Protein AF-X1PDA8-F1 (afdb_monomer_lite)

Radius of gyration: 20.71 Å; chains: 1; bounding box: 61×43×63 Å

Structure (mmCIF, N/CA/C/O backbone):
data_AF-X1PDA8-F1
#
_entry.id   AF-X1PDA8-F1
#
loop_
_atom_site.group_PDB
_atom_site.id
_atom_site.type_symbol
_atom_site.label_atom_id
_atom_site.label_alt_id
_atom_site.label_comp_id
_atom_site.label_asym_id
_atom_site.label_entity_id
_atom_site.label_seq_id
_atom_site.pdbx_PDB_ins_code
_atom_site.Cartn_x
_atom_site.Cartn_y
_atom_site.Cartn_z
_atom_site.occupancy
_atom_site.B_iso_or_equiv
_atom_site.auth_seq_id
_atom_site.auth_comp_id
_atom_site.auth_asym_id
_atom_site.auth_atom_id
_atom_site.pdbx_PDB_model_num
ATOM 1 N N . ARG A 1 1 ? -4.675 -10.338 12.984 1.00 83.00 1 ARG A N 1
ATOM 2 C CA . ARG A 1 1 ? -5.522 -11.353 12.299 1.00 83.00 1 ARG A CA 1
ATOM 3 C C . ARG A 1 1 ? -6.642 -10.730 11.462 1.00 83.00 1 ARG A C 1
ATOM 5 O O . ARG A 1 1 ? -6.588 -10.881 10.252 1.00 83.00 1 ARG A O 1
ATOM 12 N N . ILE A 1 2 ? -7.606 -10.015 12.064 1.00 90.62 2 ILE A N 1
ATOM 13 C CA . ILE A 1 2 ? -8.771 -9.424 11.358 1.00 90.62 2 ILE A CA 1
ATOM 14 C C . ILE A 1 2 ? -8.350 -8.601 10.131 1.00 90.62 2 ILE A C 1
ATOM 16 O O . ILE A 1 2 ? -8.899 -8.788 9.053 1.00 90.62 2 ILE A O 1
ATOM 20 N N . PHE A 1 3 ? -7.318 -7.765 10.282 1.00 94.81 3 PHE A N 1
ATOM 21 C CA . PHE A 1 3 ? -6.754 -6.971 9.189 1.00 94.81 3 PHE A CA 1
ATOM 22 C C . PHE A 1 3 ? -6.417 -7.801 7.938 1.00 94.81 3 PHE A C 1
ATOM 24 O O . PHE A 1 3 ? -6.850 -7.450 6.847 1.00 94.81 3 PHE A O 1
ATOM 31 N N . PHE A 1 4 ? -5.686 -8.910 8.092 1.00 95.19 4 PHE A N 1
ATOM 32 C CA . PHE A 1 4 ? -5.271 -9.738 6.957 1.00 95.19 4 PHE A CA 1
ATOM 33 C C . PHE A 1 4 ? -6.449 -10.483 6.328 1.00 95.19 4 PHE A C 1
ATOM 35 O O . PHE A 1 4 ? -6.528 -10.542 5.112 1.00 95.19 4 PHE A O 1
ATOM 42 N N . ILE A 1 5 ? -7.405 -10.971 7.126 1.00 96.38 5 ILE A N 1
ATOM 43 C CA . ILE A 1 5 ? -8.625 -11.604 6.592 1.00 96.38 5 ILE A CA 1
ATOM 44 C C . ILE A 1 5 ? -9.409 -10.606 5.731 1.00 96.38 5 ILE A C 1
ATOM 46 O O . ILE A 1 5 ? -9.821 -10.926 4.619 1.00 96.38 5 ILE A O 1
ATOM 50 N N . PHE A 1 6 ? -9.579 -9.380 6.228 1.00 98.00 6 PHE A N 1
ATOM 51 C CA . PHE A 1 6 ? -10.243 -8.321 5.475 1.00 98.00 6 PHE A CA 1
ATOM 52 C C . PHE A 1 6 ? -9.461 -7.957 4.207 1.00 98.00 6 PHE A C 1
ATOM 54 O O . PHE A 1 6 ? -10.049 -7.761 3.147 1.00 98.00 6 PHE A O 1
ATOM 61 N N . TRP A 1 7 ? -8.130 -7.895 4.294 1.00 98.25 7 TRP A N 1
ATOM 62 C CA . TRP A 1 7 ? -7.277 -7.626 3.143 1.00 98.25 7 TRP A CA 1
ATOM 63 C C . TRP A 1 7 ? -7.389 -8.706 2.058 1.00 98.25 7 TRP A C 1
ATOM 65 O O . TRP A 1 7 ? -7.550 -8.364 0.888 1.00 98.25 7 TRP A O 1
ATOM 75 N N . GLU A 1 8 ? -7.391 -9.989 2.428 1.00 98.19 8 GLU A N 1
ATOM 76 C CA . GLU A 1 8 ? -7.629 -11.086 1.482 1.00 98.19 8 GLU A CA 1
ATOM 77 C C . GLU A 1 8 ? -9.012 -10.979 0.825 1.00 98.19 8 GLU A C 1
ATOM 79 O O . GLU A 1 8 ? -9.126 -11.155 -0.387 1.00 98.19 8 GLU A O 1
ATOM 84 N N . ALA A 1 9 ? -10.051 -10.593 1.575 1.00 97.94 9 ALA A N 1
ATOM 85 C CA . ALA A 1 9 ? -11.376 -10.345 1.003 1.00 97.94 9 ALA A CA 1
ATOM 86 C C . ALA A 1 9 ? -11.364 -9.193 -0.024 1.00 97.94 9 ALA A C 1
ATOM 88 O O . ALA A 1 9 ? -11.972 -9.304 -1.089 1.00 97.94 9 ALA A O 1
ATOM 89 N N . CYS A 1 10 ? -10.626 -8.108 0.241 1.00 98.31 10 CYS A N 1
ATOM 90 C CA . CYS A 1 10 ? -10.440 -7.025 -0.731 1.00 98.31 10 CYS A CA 1
ATOM 91 C C . CYS A 1 10 ? -9.675 -7.476 -1.985 1.00 98.31 10 CYS A C 1
ATOM 93 O O . CYS A 1 10 ? -9.969 -7.005 -3.087 1.00 98.31 10 CYS A O 1
ATOM 95 N N . LYS A 1 11 ? -8.680 -8.360 -1.837 1.00 98.00 11 LYS A N 1
ATOM 96 C CA . LYS A 1 11 ? -7.938 -8.920 -2.974 1.00 98.00 11 LYS A CA 1
ATOM 97 C C . LYS A 1 11 ? -8.827 -9.824 -3.828 1.00 98.00 11 LYS A C 1
ATOM 99 O O . LYS A 1 11 ? -8.797 -9.681 -5.047 1.00 98.00 11 LYS A O 1
ATOM 104 N N . ALA A 1 12 ? -9.647 -10.663 -3.195 1.00 97.81 12 ALA A N 1
ATOM 105 C CA . ALA A 1 12 ? -10.543 -11.605 -3.862 1.00 97.81 12 ALA A CA 1
ATOM 106 C C . ALA A 1 12 ? -11.696 -10.937 -4.638 1.00 97.81 12 ALA A C 1
ATOM 108 O O . ALA A 1 12 ? -12.127 -11.467 -5.657 1.00 97.81 12 ALA A O 1
ATOM 109 N N . ASP A 1 13 ? -12.198 -9.780 -4.193 1.00 97.69 13 ASP A N 1
ATOM 110 C CA . ASP A 1 13 ? -13.278 -9.066 -4.890 1.00 97.69 13 ASP A CA 1
ATOM 111 C C . ASP A 1 13 ? -12.733 -8.213 -6.051 1.00 97.69 13 ASP A C 1
ATOM 113 O O . ASP A 1 13 ? -12.045 -7.208 -5.845 1.00 97.69 13 ASP A O 1
ATOM 117 N N . GLU A 1 14 ? -13.066 -8.581 -7.289 1.00 96.88 14 GLU A N 1
ATOM 118 C CA . GLU A 1 14 ? -12.632 -7.897 -8.518 1.00 96.88 14 GLU A CA 1
ATOM 119 C C . GLU A 1 14 ? -13.150 -6.457 -8.658 1.00 96.88 14 GLU A C 1
ATOM 121 O O . GLU A 1 14 ? -12.582 -5.661 -9.406 1.00 96.88 14 GLU A O 1
ATOM 126 N N . ARG A 1 15 ? -14.200 -6.093 -7.912 1.00 96.75 15 ARG A N 1
ATOM 127 C CA . ARG A 1 15 ? -14.785 -4.743 -7.913 1.00 96.75 15 ARG A CA 1
ATOM 128 C C . ARG A 1 15 ? -14.069 -3.812 -6.938 1.00 96.75 15 ARG A C 1
ATOM 130 O O . ARG A 1 15 ? -14.246 -2.595 -7.013 1.00 96.75 15 ARG A O 1
ATOM 137 N N . CYS A 1 16 ? -13.289 -4.375 -6.017 1.00 98.25 16 CYS A N 1
ATOM 138 C CA . CYS A 1 16 ? -12.622 -3.657 -4.943 1.00 98.25 16 CYS A CA 1
ATOM 139 C C . CYS A 1 16 ? -11.226 -3.188 -5.364 1.00 98.25 16 CYS A C 1
ATOM 141 O O . CYS A 1 16 ? -10.396 -3.982 -5.800 1.00 98.25 16 CYS A O 1
ATOM 143 N N . PHE A 1 17 ? -10.930 -1.906 -5.173 1.00 98.56 17 PHE A N 1
ATOM 144 C CA . PHE A 1 17 ? -9.583 -1.361 -5.335 1.00 98.56 17 PHE A CA 1
ATOM 145 C C . PHE A 1 17 ? -8.693 -1.618 -4.121 1.00 98.56 17 PHE A C 1
ATOM 147 O O . PHE A 1 17 ? -7.486 -1.460 -4.235 1.00 98.56 17 PHE A O 1
ATOM 154 N N . GLY A 1 18 ? -9.237 -2.016 -2.971 1.00 98.50 18 GLY A N 1
ATOM 155 C CA . GLY A 1 18 ? -8.451 -2.308 -1.776 1.00 98.50 18 GLY A CA 1
ATOM 156 C C . GLY A 1 18 ? -9.087 -1.801 -0.486 1.00 98.50 18 GLY A C 1
ATOM 157 O O . GLY A 1 18 ? -10.306 -1.702 -0.369 1.00 98.50 18 GLY A O 1
ATOM 158 N N . ILE A 1 19 ? -8.257 -1.510 0.512 1.00 98.50 19 ILE A N 1
ATOM 159 C CA . ILE A 1 19 ? -8.692 -1.219 1.883 1.00 98.50 19 ILE A CA 1
ATOM 160 C C . ILE A 1 19 ? -8.437 0.239 2.270 1.00 98.50 19 ILE A C 1
ATOM 162 O O . ILE A 1 19 ? -7.328 0.745 2.108 1.00 98.50 19 ILE A O 1
ATOM 166 N N . SER A 1 20 ? -9.452 0.891 2.839 1.00 98.25 20 SER A N 1
ATOM 167 C CA . SER A 1 20 ? -9.343 2.163 3.559 1.00 98.25 20 SER A CA 1
ATOM 168 C C . SER A 1 20 ? -9.398 1.890 5.064 1.00 98.25 20 SER A C 1
ATOM 170 O O . SER A 1 20 ? -10.469 1.763 5.662 1.00 98.25 20 SER A O 1
ATOM 172 N N . TYR A 1 21 ? -8.230 1.726 5.683 1.00 97.75 21 TYR A N 1
ATOM 173 C CA . TYR A 1 21 ? -8.112 1.324 7.081 1.00 97.75 21 TYR A CA 1
ATOM 174 C C . TYR A 1 21 ? -7.982 2.537 8.009 1.00 97.75 21 TYR A C 1
ATOM 176 O O . TYR A 1 21 ? -6.935 3.194 8.073 1.00 97.75 21 TYR A O 1
ATOM 184 N N . LEU A 1 22 ? -9.037 2.813 8.778 1.00 96.25 22 LEU A N 1
ATOM 185 C CA . LEU A 1 22 ? -8.968 3.734 9.906 1.00 96.25 22 LEU A CA 1
ATOM 186 C C . LEU A 1 22 ? -8.327 2.992 11.081 1.00 96.25 22 LEU A C 1
ATOM 188 O O . LEU A 1 22 ? -8.958 2.178 11.754 1.00 96.25 22 LEU A O 1
ATOM 192 N N . LYS A 1 23 ? -7.037 3.243 11.291 1.00 93.25 23 LYS A N 1
ATOM 193 C CA . LYS A 1 23 ? -6.211 2.497 12.244 1.00 93.25 23 LYS A CA 1
ATOM 194 C C . LYS A 1 23 ? -6.021 3.243 13.556 1.00 93.25 23 LYS A C 1
ATOM 196 O O . LYS A 1 23 ? -5.954 4.470 13.600 1.00 93.25 23 LYS A O 1
ATOM 201 N N . ILE A 1 24 ? -5.799 2.486 14.620 1.00 91.50 24 ILE A N 1
ATOM 202 C CA . ILE A 1 24 ? -5.302 3.016 15.891 1.00 91.50 24 ILE A CA 1
ATOM 203 C C . ILE A 1 24 ? -3.791 3.286 15.825 1.00 91.50 24 ILE A C 1
ATOM 205 O O . ILE A 1 24 ? -3.074 2.779 14.946 1.00 91.50 24 ILE A O 1
ATOM 209 N N . ARG A 1 25 ? -3.280 4.076 16.776 1.00 88.81 25 ARG A N 1
ATOM 210 C CA . ARG A 1 25 ? -1.829 4.240 16.948 1.00 88.81 25 ARG A CA 1
ATOM 211 C C . ARG A 1 25 ? -1.187 2.910 17.332 1.00 88.81 25 ARG A C 1
ATOM 213 O O . ARG A 1 25 ? -1.798 2.101 18.011 1.00 88.81 25 ARG A O 1
ATOM 220 N N . ARG A 1 26 ? 0.063 2.714 16.897 1.00 87.12 26 ARG A N 1
ATOM 221 C CA . ARG A 1 26 ? 0.868 1.507 17.170 1.00 87.12 26 ARG A CA 1
ATOM 222 C C . ARG A 1 26 ? 0.251 0.187 16.674 1.00 87.12 26 ARG A C 1
ATOM 224 O O . ARG A 1 26 ? 0.730 -0.872 17.030 1.00 87.12 26 ARG A O 1
ATOM 231 N N . SER A 1 27 ? -0.693 0.240 15.735 1.00 88.50 27 SER A N 1
ATOM 232 C CA . SER A 1 27 ? -1.286 -0.938 15.073 1.00 88.50 27 SER A CA 1
ATOM 233 C C . SER A 1 27 ? -0.332 -1.760 14.189 1.00 88.50 27 SER A C 1
ATOM 235 O O . SER A 1 27 ? -0.767 -2.712 13.555 1.00 88.50 27 SER A O 1
ATOM 237 N N . GLY A 1 28 ? 0.940 -1.369 14.046 1.00 91.44 28 GLY A N 1
ATOM 238 C CA . GLY A 1 28 ? 1.899 -2.067 13.180 1.00 91.44 28 GLY A CA 1
ATOM 239 C C . GLY A 1 28 ? 1.683 -1.885 11.669 1.00 91.44 28 GLY A C 1
ATOM 240 O O . GLY A 1 28 ? 2.371 -2.525 10.881 1.00 91.44 28 GLY A O 1
ATOM 241 N N . PHE A 1 29 ? 0.778 -0.997 11.233 1.00 95.44 29 PHE A N 1
ATOM 242 C CA . PHE A 1 29 ? 0.394 -0.865 9.817 1.00 95.44 29 PHE A CA 1
ATOM 243 C C . PHE A 1 29 ? 1.561 -0.697 8.842 1.00 95.44 29 PHE A C 1
ATOM 245 O O . PHE A 1 29 ? 1.573 -1.354 7.811 1.00 95.44 29 PHE A O 1
ATOM 252 N N . SER A 1 30 ? 2.560 0.132 9.153 1.00 95.81 30 SER A N 1
ATOM 253 C CA . SER A 1 30 ? 3.686 0.311 8.231 1.00 95.81 30 SER A CA 1
ATOM 254 C C . SER A 1 30 ? 4.482 -0.984 8.031 1.00 95.81 30 SER A C 1
ATOM 256 O O . SER A 1 30 ? 5.036 -1.180 6.958 1.00 95.81 30 SER A O 1
ATOM 258 N N . PHE A 1 31 ? 4.561 -1.858 9.044 1.00 96.38 31 PHE A N 1
ATOM 259 C CA . PHE A 1 31 ? 5.166 -3.184 8.888 1.00 96.38 31 PHE A CA 1
ATOM 260 C C . PHE A 1 31 ? 4.268 -4.089 8.052 1.00 96.38 31 PHE A C 1
ATOM 262 O O . PHE A 1 31 ? 4.764 -4.685 7.110 1.00 96.38 31 PHE A O 1
ATOM 269 N N . MET A 1 32 ? 2.958 -4.120 8.324 1.00 96.69 32 MET A N 1
ATOM 270 C CA . MET A 1 32 ? 2.003 -4.900 7.523 1.00 96.69 32 MET A CA 1
ATOM 271 C C . MET A 1 32 ? 2.053 -4.513 6.037 1.00 96.69 32 MET A C 1
ATOM 273 O O . MET A 1 32 ? 2.191 -5.382 5.185 1.00 96.69 32 MET A O 1
ATOM 277 N N . GLY A 1 33 ? 2.039 -3.212 5.732 1.00 97.94 33 GLY A N 1
ATOM 278 C CA . GLY A 1 33 ? 2.163 -2.708 4.367 1.00 97.94 33 GLY A CA 1
ATOM 279 C C . GLY A 1 33 ? 3.528 -2.990 3.737 1.00 97.94 33 GLY A C 1
ATOM 280 O O . GLY A 1 33 ? 3.588 -3.416 2.593 1.00 97.94 33 GLY A O 1
ATOM 281 N N . SER A 1 34 ? 4.628 -2.835 4.483 1.00 98.44 34 SER A N 1
ATOM 282 C CA . SER A 1 34 ? 5.966 -3.162 3.958 1.00 98.44 34 SER A CA 1
ATOM 283 C C . SER A 1 34 ? 6.120 -4.655 3.666 1.00 98.44 34 SER A C 1
ATOM 285 O O . SER A 1 34 ? 6.729 -5.017 2.663 1.00 98.44 34 SER A O 1
ATOM 287 N N . SER A 1 35 ? 5.556 -5.519 4.515 1.00 97.88 35 SER A N 1
ATOM 288 C CA . SER A 1 35 ? 5.524 -6.963 4.285 1.00 97.88 35 SER A CA 1
ATOM 289 C C . SER A 1 35 ? 4.705 -7.313 3.048 1.00 97.88 35 SER A C 1
ATOM 291 O O . SER A 1 35 ? 5.151 -8.143 2.266 1.00 97.88 35 SER A O 1
ATOM 293 N N . GLU A 1 36 ? 3.563 -6.655 2.823 1.00 98.19 36 GLU A N 1
ATOM 294 C CA . GLU A 1 36 ? 2.769 -6.872 1.607 1.00 98.19 36 GLU A CA 1
ATOM 295 C C . GLU A 1 36 ? 3.499 -6.382 0.350 1.00 98.19 36 GLU A C 1
ATOM 297 O O . GLU A 1 36 ? 3.435 -7.052 -0.682 1.00 98.19 36 GLU A O 1
ATOM 302 N N . CYS A 1 37 ? 4.246 -5.269 0.435 1.00 98.44 37 CYS A N 1
ATOM 303 C CA . CYS A 1 37 ? 5.107 -4.821 -0.659 1.00 98.44 37 CYS A CA 1
ATOM 304 C C . CYS A 1 37 ? 6.116 -5.899 -1.042 1.00 98.44 37 CYS A C 1
ATOM 306 O O . CYS A 1 37 ? 6.223 -6.235 -2.218 1.00 98.44 37 CYS A O 1
ATOM 308 N N . VAL A 1 38 ? 6.840 -6.445 -0.057 1.00 98.12 38 VAL A N 1
ATOM 309 C CA . VAL A 1 38 ? 7.841 -7.488 -0.304 1.00 98.12 38 VAL A CA 1
ATOM 310 C C . VAL A 1 38 ? 7.176 -8.757 -0.824 1.00 98.12 38 VAL A C 1
ATOM 312 O O . VAL A 1 38 ? 7.583 -9.236 -1.871 1.00 98.12 38 VAL A O 1
ATOM 315 N N . ASN A 1 39 ? 6.119 -9.243 -0.171 1.00 97.44 39 ASN A N 1
ATOM 316 C CA . ASN A 1 39 ? 5.393 -10.443 -0.591 1.00 97.44 39 ASN A CA 1
ATOM 317 C C . ASN A 1 39 ? 4.900 -10.340 -2.043 1.00 97.44 39 ASN A C 1
ATOM 319 O O . ASN A 1 39 ? 5.103 -11.251 -2.838 1.00 97.44 39 ASN A O 1
ATOM 323 N N . THR A 1 40 ? 4.304 -9.205 -2.415 1.00 97.44 40 THR A N 1
ATOM 324 C CA . THR A 1 40 ? 3.855 -8.962 -3.794 1.00 97.44 40 THR A CA 1
ATOM 325 C C . THR A 1 40 ? 5.043 -8.858 -4.748 1.00 97.44 40 THR A C 1
ATOM 327 O O . THR A 1 40 ? 5.047 -9.487 -5.805 1.00 97.44 40 THR A O 1
ATOM 330 N N . GLY A 1 4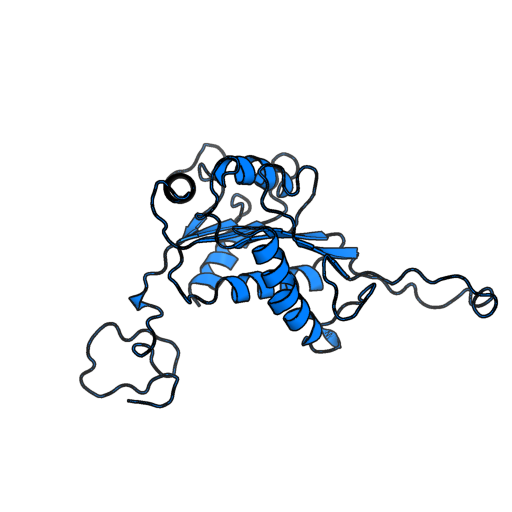1 ? 6.067 -8.091 -4.367 1.00 96.75 41 GLY A N 1
ATOM 331 C CA . GLY A 1 41 ? 7.235 -7.824 -5.198 1.00 96.75 41 GLY A CA 1
ATOM 332 C C . GLY A 1 41 ? 8.070 -9.067 -5.506 1.00 96.75 41 GLY A C 1
ATOM 333 O O . GLY A 1 41 ? 8.627 -9.165 -6.593 1.00 96.75 41 GLY A O 1
ATOM 334 N N . THR A 1 42 ? 8.127 -10.032 -4.585 1.00 96.12 42 THR A N 1
ATOM 335 C CA . THR A 1 42 ? 8.894 -11.274 -4.759 1.00 96.12 42 THR A CA 1
ATOM 336 C C . THR A 1 42 ? 8.122 -12.401 -5.439 1.00 96.12 42 THR A C 1
ATOM 338 O O . THR A 1 42 ? 8.703 -13.449 -5.701 1.00 96.12 42 THR A O 1
ATOM 341 N N . LEU A 1 43 ? 6.823 -12.222 -5.700 1.00 95.00 43 LEU A N 1
ATOM 342 C CA . LEU A 1 43 ? 5.964 -13.249 -6.304 1.00 95.00 43 LEU A CA 1
ATOM 343 C C . LEU A 1 43 ? 5.438 -12.856 -7.688 1.00 95.00 43 LEU A C 1
ATOM 345 O O . LEU A 1 43 ? 5.162 -13.730 -8.509 1.00 95.00 43 LEU A O 1
ATOM 349 N N . ALA A 1 44 ? 5.275 -11.561 -7.956 1.00 95.00 44 ALA A N 1
ATOM 350 C CA . ALA A 1 44 ? 4.739 -11.074 -9.218 1.00 95.00 44 ALA A CA 1
ATOM 351 C C . ALA A 1 44 ? 5.837 -10.877 -10.269 1.00 95.00 44 ALA A C 1
ATOM 353 O O . ALA A 1 44 ? 6.932 -10.422 -9.941 1.00 95.00 44 ALA A O 1
ATOM 354 N N . LYS A 1 45 ? 5.515 -11.158 -11.537 1.00 94.50 45 LYS A N 1
ATOM 355 C CA . LYS A 1 45 ? 6.345 -10.808 -12.699 1.00 94.50 45 LYS A CA 1
ATOM 356 C C . LYS A 1 45 ? 5.855 -9.515 -13.362 1.00 94.50 45 LYS A C 1
ATOM 358 O O . LYS A 1 45 ? 4.662 -9.213 -13.276 1.00 94.50 45 LYS A O 1
ATOM 363 N N . ASP A 1 46 ? 6.751 -8.770 -14.003 1.00 95.25 46 ASP A N 1
ATOM 364 C CA . ASP A 1 46 ? 6.470 -7.576 -14.816 1.00 95.25 46 ASP A CA 1
ATOM 365 C C . ASP A 1 46 ? 5.573 -6.543 -14.112 1.00 95.25 46 ASP A C 1
ATOM 367 O O . ASP A 1 46 ? 4.604 -6.016 -14.678 1.00 95.25 46 ASP A O 1
ATOM 371 N N . SER A 1 47 ? 5.837 -6.304 -12.826 1.00 97.19 47 SER A N 1
ATOM 372 C CA . SER A 1 47 ? 4.926 -5.575 -11.942 1.00 97.19 47 SER A CA 1
ATOM 373 C C . SER A 1 47 ? 5.593 -4.409 -11.218 1.00 97.19 47 SER A C 1
ATOM 375 O O . SER A 1 47 ? 6.804 -4.352 -11.035 1.00 97.19 47 SER A O 1
ATOM 377 N N . ARG A 1 48 ? 4.780 -3.451 -10.769 1.00 98.38 48 ARG A N 1
ATOM 378 C CA . ARG A 1 48 ? 5.247 -2.307 -9.977 1.00 98.38 48 ARG A CA 1
ATOM 379 C C . ARG A 1 48 ? 4.498 -2.220 -8.662 1.00 98.38 48 ARG A C 1
ATOM 381 O O . ARG A 1 48 ? 3.271 -2.353 -8.629 1.00 98.38 48 ARG A O 1
ATOM 388 N N . VAL A 1 49 ? 5.238 -1.980 -7.590 1.00 98.69 49 VAL A N 1
ATOM 389 C CA . VAL A 1 49 ? 4.721 -1.812 -6.236 1.00 98.69 49 VAL A CA 1
ATOM 390 C C . VAL A 1 49 ? 5.149 -0.448 -5.714 1.00 98.69 49 VAL A C 1
ATOM 392 O O . VAL A 1 49 ? 6.337 -0.189 -5.554 1.00 98.69 49 VAL A O 1
ATOM 395 N N . GLY A 1 50 ? 4.174 0.408 -5.424 1.00 98.50 50 GLY A N 1
ATOM 396 C CA . GLY A 1 50 ? 4.422 1.772 -4.975 1.00 98.50 50 GLY A CA 1
ATOM 397 C C . GLY A 1 50 ? 4.211 1.972 -3.478 1.00 98.50 50 GLY A C 1
ATOM 398 O O . GLY A 1 50 ? 3.348 1.337 -2.862 1.00 98.50 50 GLY A O 1
ATOM 399 N N . VAL A 1 51 ? 4.957 2.914 -2.899 1.00 98.75 51 VAL A N 1
ATOM 400 C CA . VAL A 1 51 ? 4.809 3.355 -1.507 1.00 98.75 51 VAL A CA 1
ATOM 401 C C . VAL A 1 51 ? 4.624 4.871 -1.438 1.00 98.75 51 VAL A C 1
ATOM 403 O O . VAL A 1 51 ? 5.455 5.646 -1.912 1.00 98.75 51 VAL A O 1
ATOM 406 N N . LEU A 1 52 ? 3.550 5.294 -0.769 1.00 98.44 52 LEU A N 1
ATOM 407 C CA . LEU A 1 52 ? 3.279 6.683 -0.396 1.00 98.44 52 LEU A CA 1
ATOM 408 C C . LEU A 1 52 ? 3.093 6.816 1.116 1.00 98.44 52 LEU A C 1
ATOM 410 O O . LEU A 1 52 ? 2.692 5.880 1.810 1.00 98.44 52 LEU A O 1
ATOM 414 N N . SER A 1 53 ? 3.368 8.011 1.635 1.00 97.38 53 SER A N 1
ATOM 415 C CA . SER A 1 53 ? 3.143 8.355 3.040 1.00 97.38 53 SER A CA 1
ATOM 416 C C . SER A 1 53 ? 2.656 9.800 3.187 1.00 97.38 53 SER A C 1
ATOM 418 O O . SER A 1 53 ? 2.361 10.459 2.190 1.00 97.38 53 SER A O 1
ATOM 420 N N . LYS A 1 54 ? 2.560 10.326 4.416 1.00 94.81 54 LYS A N 1
ATOM 421 C CA . LYS A 1 54 ? 2.234 11.745 4.673 1.00 94.81 54 LYS A CA 1
ATOM 422 C C . LYS A 1 54 ? 3.277 12.729 4.122 1.00 94.81 54 LYS A C 1
ATOM 424 O O . LYS A 1 54 ? 2.943 13.883 3.883 1.00 94.81 54 LYS A O 1
ATOM 429 N N . THR A 1 55 ? 4.525 12.286 3.965 1.00 96.06 55 THR A N 1
ATOM 430 C CA . THR A 1 55 ? 5.605 13.024 3.300 1.00 96.06 55 THR A CA 1
ATOM 431 C C . THR A 1 55 ? 6.472 12.052 2.499 1.00 96.06 55 THR A C 1
ATOM 433 O O . THR A 1 55 ? 6.518 10.854 2.801 1.00 96.06 55 THR A O 1
ATOM 436 N N . GLY A 1 56 ? 7.235 12.573 1.533 1.00 96.44 56 GLY A N 1
ATOM 437 C CA . GLY A 1 56 ? 8.234 11.778 0.813 1.00 96.44 56 GLY A CA 1
ATOM 438 C C . GLY A 1 56 ? 9.325 11.217 1.728 1.00 96.44 56 GLY A C 1
ATOM 439 O O . GLY A 1 56 ? 9.740 10.075 1.568 1.00 96.44 56 GLY A O 1
ATOM 440 N N . ALA A 1 57 ? 9.742 11.966 2.754 1.00 97.50 57 ALA A N 1
ATOM 441 C CA . ALA A 1 57 ? 10.728 11.490 3.722 1.00 97.50 57 ALA A CA 1
ATOM 442 C C . ALA A 1 57 ? 10.200 10.310 4.557 1.00 97.50 57 ALA A C 1
ATOM 444 O O . ALA A 1 57 ? 10.948 9.373 4.833 1.00 97.50 57 ALA A O 1
ATOM 445 N N . ASP A 1 58 ? 8.916 10.317 4.923 1.00 97.31 58 ASP A N 1
ATOM 446 C CA . ASP A 1 58 ? 8.289 9.196 5.628 1.00 97.31 58 ASP A CA 1
ATOM 447 C C . ASP A 1 58 ? 8.122 7.969 4.721 1.00 97.31 58 ASP A C 1
ATOM 449 O O . ASP A 1 58 ? 8.335 6.845 5.178 1.00 97.31 58 ASP A O 1
ATOM 453 N N . ALA A 1 59 ? 7.790 8.170 3.440 1.00 98.12 59 ALA A N 1
ATOM 454 C CA . ALA A 1 59 ? 7.720 7.094 2.448 1.00 98.12 59 ALA A CA 1
ATOM 455 C C . ALA A 1 59 ? 9.103 6.463 2.229 1.00 98.12 59 ALA A C 1
ATOM 457 O O . ALA A 1 59 ? 9.258 5.248 2.361 1.00 98.12 59 ALA A O 1
ATOM 458 N N . LYS A 1 60 ? 10.134 7.296 2.036 1.00 98.25 60 LYS A N 1
ATOM 459 C CA . LYS A 1 60 ? 11.536 6.871 1.980 1.00 98.25 60 LYS A CA 1
ATOM 460 C C . LYS A 1 60 ? 11.934 6.084 3.214 1.00 98.25 60 LYS A C 1
ATOM 462 O O . LYS A 1 60 ? 12.519 5.020 3.084 1.00 98.25 60 LYS A O 1
ATOM 467 N N . LYS A 1 61 ? 11.609 6.590 4.405 1.00 97.88 61 LYS A N 1
ATOM 468 C CA . LYS A 1 61 ? 11.927 5.925 5.669 1.00 97.88 61 LYS A CA 1
ATOM 469 C C . LYS A 1 61 ? 11.244 4.564 5.771 1.00 97.88 61 LYS A C 1
ATOM 471 O O . LYS A 1 61 ? 11.860 3.593 6.188 1.00 97.88 61 LYS A O 1
ATOM 476 N N . MET A 1 62 ? 9.973 4.468 5.387 1.00 97.69 62 MET A N 1
ATOM 477 C CA . MET A 1 62 ? 9.273 3.185 5.326 1.00 97.69 62 MET A CA 1
ATOM 478 C C . MET A 1 62 ? 9.958 2.219 4.351 1.00 97.69 62 MET A C 1
ATOM 480 O O . MET A 1 62 ? 10.168 1.058 4.698 1.00 97.69 62 MET A O 1
ATOM 484 N N . PHE A 1 63 ? 10.371 2.700 3.181 1.00 98.44 63 PHE A N 1
ATOM 485 C CA . PHE A 1 63 ? 11.103 1.902 2.206 1.00 98.44 63 PHE A CA 1
ATOM 486 C C . PHE A 1 63 ? 12.467 1.424 2.743 1.00 98.44 63 PHE A C 1
ATOM 488 O O . PHE A 1 63 ? 12.733 0.222 2.788 1.00 98.44 63 PHE A O 1
ATOM 495 N N . THR A 1 64 ? 13.317 2.339 3.219 1.00 97.75 64 THR A N 1
ATOM 496 C CA . THR A 1 64 ? 14.684 2.023 3.662 1.00 97.75 64 THR A CA 1
ATOM 497 C C . THR A 1 64 ? 14.732 1.231 4.960 1.00 97.75 64 THR A C 1
ATOM 499 O O . THR A 1 64 ? 15.592 0.367 5.107 1.00 97.75 64 THR A O 1
ATOM 502 N N . ASP A 1 65 ? 13.827 1.508 5.900 1.00 97.44 65 ASP A N 1
ATOM 503 C CA . ASP A 1 65 ? 13.901 0.950 7.254 1.00 97.44 65 ASP A CA 1
ATOM 504 C C . ASP A 1 65 ? 13.037 -0.307 7.416 1.00 97.44 65 ASP A C 1
ATOM 506 O O . ASP A 1 65 ? 13.195 -1.033 8.399 1.00 97.44 65 ASP A O 1
ATOM 510 N N . LYS A 1 66 ? 12.101 -0.569 6.491 1.00 97.81 66 LYS A N 1
ATOM 511 C CA . LYS A 1 66 ? 11.186 -1.720 6.574 1.00 97.81 66 LYS A CA 1
ATOM 512 C C . LYS A 1 66 ? 11.216 -2.571 5.312 1.00 97.81 66 LYS A C 1
ATOM 514 O O . LYS A 1 66 ? 11.621 -3.723 5.412 1.00 97.81 66 LYS A O 1
ATOM 519 N N . VAL A 1 67 ? 10.851 -2.031 4.146 1.00 98.19 67 VAL A N 1
ATOM 520 C CA . VAL A 1 67 ? 10.773 -2.813 2.891 1.00 98.19 67 VAL A CA 1
ATOM 521 C C . VAL A 1 67 ? 12.110 -3.488 2.573 1.00 98.19 67 VAL A C 1
ATOM 523 O O . VAL A 1 67 ? 12.168 -4.710 2.452 1.00 98.19 67 VAL A O 1
ATOM 526 N N . VAL A 1 68 ? 13.199 -2.715 2.516 1.00 97.31 68 VAL A N 1
ATOM 527 C CA . VAL A 1 68 ? 14.535 -3.234 2.185 1.00 97.31 68 VAL A CA 1
ATOM 528 C C . VAL A 1 68 ? 15.020 -4.280 3.208 1.00 97.31 68 VAL A C 1
ATOM 530 O O . VAL A 1 68 ? 15.427 -5.368 2.796 1.00 97.31 68 VAL A O 1
ATOM 533 N N . PRO A 1 69 ? 14.955 -4.041 4.536 1.00 96.75 69 PRO A N 1
ATOM 534 C CA . PRO A 1 69 ? 15.312 -5.059 5.522 1.00 96.75 69 PRO A CA 1
ATOM 535 C C . PRO A 1 69 ? 14.451 -6.322 5.480 1.00 96.75 69 PRO A C 1
ATOM 537 O O . PRO A 1 69 ? 14.993 -7.401 5.702 1.00 96.75 69 PRO A O 1
ATOM 540 N N . ILE A 1 70 ? 13.143 -6.214 5.218 1.00 97.06 70 ILE A N 1
ATOM 541 C CA . ILE A 1 70 ? 12.256 -7.383 5.108 1.00 97.06 70 ILE A CA 1
ATOM 542 C C . ILE A 1 70 ? 12.683 -8.239 3.910 1.00 97.06 70 ILE A C 1
ATOM 544 O O . ILE A 1 70 ? 12.914 -9.431 4.086 1.00 97.06 70 ILE A O 1
ATOM 548 N N . ALA A 1 71 ? 12.880 -7.633 2.734 1.00 95.81 71 ALA A N 1
ATOM 549 C CA . ALA A 1 71 ? 13.322 -8.347 1.534 1.00 95.81 71 ALA A CA 1
ATOM 550 C C . ALA A 1 71 ? 14.698 -9.011 1.714 1.00 95.81 71 ALA A C 1
ATOM 552 O O . ALA A 1 71 ? 14.903 -10.158 1.326 1.00 95.81 71 ALA A O 1
ATOM 553 N N . ASN A 1 72 ? 15.638 -8.322 2.365 1.00 93.75 72 ASN A N 1
ATOM 554 C CA . ASN A 1 72 ? 16.982 -8.850 2.600 1.00 93.75 72 ASN A CA 1
ATOM 555 C C . ASN A 1 72 ? 17.043 -10.006 3.603 1.00 93.75 72 ASN A C 1
ATOM 557 O O . ASN A 1 72 ? 18.018 -10.752 3.591 1.00 93.75 72 ASN A O 1
ATOM 561 N N . ARG A 1 73 ? 16.044 -10.135 4.480 1.00 94.50 73 ARG A N 1
ATOM 562 C CA . ARG A 1 73 ? 15.966 -11.200 5.491 1.00 94.50 73 ARG A CA 1
ATOM 563 C C . ARG A 1 73 ? 15.190 -12.425 5.014 1.00 94.50 73 ARG A C 1
ATOM 565 O O . ARG A 1 73 ? 15.041 -13.368 5.789 1.00 94.50 73 ARG A O 1
ATOM 572 N N . LEU A 1 74 ? 14.693 -12.421 3.777 1.00 94.50 74 LEU A N 1
ATOM 573 C CA . LEU A 1 74 ? 14.079 -13.606 3.194 1.00 94.50 74 LEU A CA 1
ATOM 574 C C . LEU A 1 74 ? 15.113 -14.740 3.083 1.00 94.50 74 LEU A C 1
ATOM 576 O O . LEU A 1 74 ? 16.269 -14.482 2.735 1.00 94.50 74 LEU A O 1
ATOM 580 N N . PRO A 1 75 ? 14.715 -15.998 3.345 1.00 93.62 75 PRO A N 1
ATOM 581 C CA . PRO A 1 75 ? 15.530 -17.157 3.001 1.00 93.62 75 PRO A CA 1
ATOM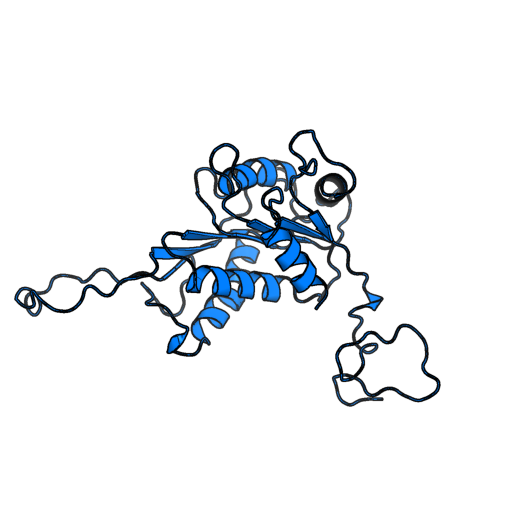 582 C C . PRO A 1 75 ? 15.922 -17.132 1.520 1.00 93.62 75 PRO A C 1
ATOM 584 O O . PRO A 1 75 ? 15.143 -16.672 0.687 1.00 93.62 75 PRO A O 1
ATOM 587 N N . PHE A 1 76 ? 17.102 -17.657 1.176 1.00 89.62 76 PHE A N 1
ATOM 588 C CA . PHE A 1 76 ? 17.658 -17.538 -0.182 1.00 89.62 76 PHE A CA 1
ATOM 589 C C . PHE A 1 76 ? 16.711 -18.054 -1.280 1.00 89.62 76 PHE A C 1
ATOM 591 O O . PHE A 1 76 ? 16.657 -17.475 -2.355 1.00 89.62 76 PHE A O 1
ATOM 598 N N . PHE A 1 77 ? 15.920 -19.093 -0.997 1.00 88.31 77 PHE A N 1
ATOM 599 C CA . PHE A 1 77 ? 14.964 -19.678 -1.942 1.00 88.31 77 PHE A CA 1
ATOM 600 C C . PHE A 1 77 ? 13.681 -18.849 -2.131 1.00 88.31 77 PHE A C 1
ATOM 602 O O . PHE A 1 77 ? 12.926 -19.099 -3.064 1.00 88.31 77 PHE A O 1
ATOM 609 N N . PHE A 1 78 ? 13.440 -17.856 -1.271 1.00 89.62 78 PHE A N 1
ATOM 610 C CA . PHE A 1 78 ? 12.386 -16.850 -1.428 1.00 89.62 78 PHE A CA 1
ATOM 611 C C . PHE A 1 78 ? 12.916 -15.507 -1.938 1.00 89.62 78 PHE A C 1
ATOM 613 O O . PHE A 1 78 ? 12.118 -14.598 -2.154 1.00 89.62 78 PHE A O 1
ATOM 620 N N . LYS A 1 79 ? 14.236 -15.346 -2.097 1.00 90.12 79 LYS A N 1
ATOM 621 C CA . LYS A 1 79 ? 14.845 -14.095 -2.548 1.00 90.12 79 LYS A CA 1
ATOM 622 C C . LYS A 1 79 ? 15.040 -14.145 -4.069 1.00 90.12 79 LYS A C 1
ATOM 624 O O . LYS A 1 79 ? 15.908 -14.887 -4.528 1.00 90.12 79 LYS A O 1
ATOM 629 N N . PRO A 1 80 ? 14.272 -13.375 -4.862 1.00 90.31 80 PRO A N 1
ATOM 630 C CA . PRO A 1 80 ? 14.489 -13.305 -6.300 1.00 90.31 80 PRO A CA 1
ATOM 631 C C . PRO A 1 80 ? 15.846 -12.679 -6.622 1.00 90.31 80 PRO A C 1
ATOM 633 O O . PRO A 1 80 ? 16.461 -12.012 -5.784 1.00 90.31 80 PRO A O 1
ATOM 636 N N . VAL A 1 81 ? 16.271 -12.836 -7.874 1.00 89.31 81 VAL A N 1
ATOM 637 C CA . VAL A 1 81 ? 17.425 -12.111 -8.413 1.00 89.31 81 VAL A CA 1
ATOM 638 C C . VAL A 1 81 ? 17.187 -10.617 -8.253 1.00 89.31 81 VAL A C 1
ATOM 640 O O . VAL A 1 81 ? 16.133 -10.118 -8.643 1.00 89.31 81 VAL A O 1
ATOM 643 N N . GLN A 1 82 ? 18.148 -9.923 -7.653 1.00 87.88 82 GLN A N 1
ATOM 644 C CA . GLN A 1 82 ? 18.061 -8.500 -7.358 1.00 87.88 82 GLN A CA 1
ATOM 645 C C . GLN A 1 82 ? 19.136 -7.741 -8.135 1.00 87.88 82 GLN A C 1
ATOM 647 O O . GLN A 1 82 ? 20.307 -8.121 -8.119 1.00 87.88 82 GLN A O 1
ATOM 652 N N . ASP A 1 83 ? 18.728 -6.642 -8.759 1.00 85.12 83 ASP A N 1
ATOM 653 C CA . ASP A 1 83 ? 19.609 -5.694 -9.428 1.00 85.12 83 ASP A CA 1
ATOM 654 C C . ASP A 1 83 ? 20.053 -4.577 -8.467 1.00 85.12 83 ASP A C 1
ATOM 656 O O . ASP A 1 83 ? 19.324 -4.162 -7.559 1.00 85.12 83 ASP A O 1
ATOM 660 N N . GLY A 1 84 ? 21.266 -4.071 -8.678 1.00 80.19 84 GLY A N 1
ATOM 661 C CA . GLY A 1 84 ? 21.831 -2.956 -7.927 1.00 80.19 84 GLY A CA 1
ATOM 662 C C . GLY A 1 84 ? 22.417 -3.321 -6.558 1.00 80.19 84 GLY A C 1
ATOM 663 O O . GLY A 1 84 ? 23.127 -4.307 -6.389 1.00 80.19 84 GLY A O 1
ATOM 664 N N . MET A 1 85 ? 22.214 -2.429 -5.585 1.00 77.62 85 MET A N 1
ATOM 665 C CA . MET A 1 85 ? 22.841 -2.502 -4.259 1.00 77.62 85 MET A CA 1
ATOM 666 C C . MET A 1 85 ? 22.011 -3.338 -3.281 1.00 77.62 85 MET A C 1
ATOM 668 O O . MET A 1 85 ? 20.786 -3.295 -3.329 1.00 77.62 85 MET A O 1
ATOM 672 N N . ASP A 1 86 ? 22.657 -3.948 -2.282 1.00 77.88 86 ASP A N 1
ATOM 673 C CA . ASP A 1 86 ? 21.967 -4.630 -1.171 1.00 77.88 86 ASP A CA 1
ATOM 674 C C . ASP A 1 86 ? 21.079 -3.690 -0.336 1.00 77.88 86 ASP A C 1
ATOM 676 O O . ASP A 1 86 ? 20.117 -4.117 0.299 1.00 77.88 86 ASP A O 1
ATOM 680 N N . LYS A 1 87 ? 21.409 -2.393 -0.297 1.00 88.56 87 LYS A N 1
ATOM 681 C CA . LYS A 1 87 ? 20.698 -1.372 0.491 1.00 88.56 87 LYS A CA 1
ATOM 682 C C . LYS A 1 87 ? 20.269 -0.197 -0.391 1.00 88.56 87 LYS A C 1
ATOM 684 O O . LYS A 1 87 ? 20.829 0.898 -0.262 1.00 88.56 87 LYS A O 1
ATOM 689 N N . PRO A 1 88 ? 19.311 -0.400 -1.310 1.00 93.38 88 PRO A N 1
ATOM 690 C CA . PRO A 1 88 ? 18.851 0.675 -2.168 1.00 93.38 88 PRO A CA 1
ATOM 691 C C . PRO A 1 88 ? 18.116 1.749 -1.361 1.00 93.38 88 PRO A C 1
ATOM 693 O O . PRO A 1 88 ? 17.543 1.491 -0.302 1.00 93.38 88 PRO A O 1
ATOM 696 N N . LYS A 1 89 ? 18.132 2.985 -1.871 1.00 94.56 89 LYS A N 1
ATOM 697 C CA . LYS A 1 89 ? 17.482 4.144 -1.231 1.00 94.56 89 LYS A CA 1
ATOM 698 C C . LYS A 1 89 ? 16.213 4.610 -1.943 1.00 94.56 89 LYS A C 1
ATOM 700 O O . LYS A 1 89 ? 15.491 5.432 -1.380 1.00 94.56 89 LYS A O 1
ATOM 705 N N . THR A 1 90 ? 15.981 4.149 -3.166 1.00 95.31 90 THR A N 1
ATOM 706 C CA . THR A 1 90 ? 14.940 4.661 -4.073 1.00 95.31 90 THR A CA 1
ATOM 707 C C . THR A 1 90 ? 14.083 3.543 -4.647 1.00 95.31 90 THR A C 1
ATOM 709 O O . THR A 1 90 ? 12.867 3.637 -4.581 1.00 95.31 90 THR A O 1
ATOM 712 N N . GLU A 1 91 ? 14.712 2.483 -5.151 1.00 96.38 9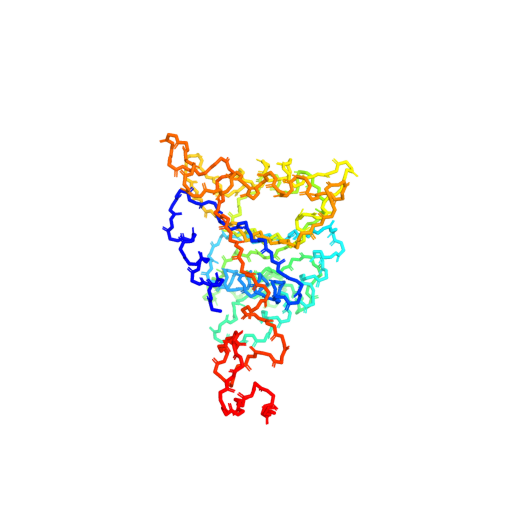1 GLU A N 1
ATOM 713 C CA . GLU A 1 91 ? 14.040 1.369 -5.818 1.00 96.38 91 GLU A CA 1
ATOM 714 C C . GLU A 1 91 ? 14.711 0.048 -5.434 1.00 96.38 91 GLU A C 1
ATOM 716 O O . GLU A 1 91 ? 15.937 -0.044 -5.403 1.00 96.38 91 GLU A O 1
ATOM 721 N N . LEU A 1 92 ? 13.903 -0.970 -5.149 1.00 95.75 92 LEU A N 1
ATOM 722 C CA . LEU A 1 92 ? 14.312 -2.362 -5.029 1.00 95.75 92 LEU A CA 1
ATOM 723 C C . LEU A 1 92 ? 13.819 -3.093 -6.280 1.00 95.75 92 LEU A C 1
ATOM 725 O O . LEU A 1 92 ? 12.610 -3.198 -6.483 1.00 95.75 92 LEU A O 1
ATOM 729 N N . ALA A 1 93 ? 14.741 -3.565 -7.118 1.00 95.12 93 ALA A N 1
ATOM 730 C CA . ALA A 1 93 ? 14.421 -4.162 -8.410 1.00 95.12 93 ALA A CA 1
ATOM 731 C C . ALA A 1 93 ? 14.772 -5.654 -8.436 1.00 95.12 93 ALA A C 1
ATOM 733 O O . ALA A 1 93 ? 15.932 -6.028 -8.265 1.00 95.12 93 ALA A O 1
ATOM 734 N N . PHE A 1 94 ? 13.773 -6.498 -8.682 1.00 93.94 94 PHE A N 1
ATOM 735 C CA . PHE A 1 94 ? 13.909 -7.949 -8.785 1.00 93.94 94 PHE A CA 1
ATOM 736 C C . PHE A 1 94 ? 14.099 -8.383 -10.243 1.00 93.94 94 PHE A C 1
ATOM 738 O O . PHE A 1 94 ? 13.246 -9.046 -10.835 1.00 93.94 94 PHE A O 1
ATOM 745 N N . ARG A 1 95 ? 15.204 -7.958 -10.851 1.00 90.19 95 ARG A N 1
ATOM 746 C CA . ARG A 1 95 ? 15.565 -8.269 -12.240 1.00 90.19 95 ARG A CA 1
ATOM 747 C C . ARG A 1 95 ? 17.018 -8.694 -12.334 1.00 90.19 95 ARG A C 1
ATOM 749 O O . ARG A 1 95 ? 17.791 -8.499 -11.397 1.00 90.19 95 ARG A O 1
ATOM 756 N N . VAL A 1 96 ? 17.381 -9.279 -13.467 1.00 86.25 96 VAL A N 1
ATOM 757 C CA . VAL A 1 96 ? 18.767 -9.676 -13.715 1.00 86.25 96 VAL A CA 1
ATOM 758 C C . VAL A 1 96 ? 19.617 -8.424 -13.935 1.00 86.25 96 VAL A C 1
ATOM 760 O O . VAL A 1 96 ? 19.241 -7.578 -14.751 1.00 86.25 96 VAL A O 1
ATOM 763 N N . PRO A 1 97 ? 20.746 -8.270 -13.216 1.00 81.44 97 PRO A N 1
ATOM 764 C CA . PRO A 1 97 ? 21.648 -7.152 -13.434 1.00 81.44 97 PRO A CA 1
ATOM 765 C C . PRO A 1 97 ? 22.149 -7.131 -14.877 1.00 81.44 97 PRO A C 1
ATOM 767 O O . PRO A 1 97 ? 22.537 -8.165 -15.425 1.00 81.44 97 PRO A O 1
ATOM 770 N N . ALA A 1 98 ? 22.212 -5.946 -15.481 1.00 71.19 98 ALA A N 1
ATOM 771 C CA . ALA A 1 98 ? 22.808 -5.801 -16.802 1.00 71.19 98 ALA A CA 1
ATOM 772 C C . ALA A 1 98 ? 24.286 -6.236 -16.768 1.00 71.19 98 ALA A C 1
ATOM 774 O O . ALA A 1 98 ? 25.123 -5.615 -16.105 1.00 71.19 98 ALA A O 1
ATOM 775 N N . SER A 1 99 ? 24.632 -7.294 -17.503 1.00 66.00 99 SER A N 1
ATOM 776 C CA . SER A 1 99 ? 26.016 -7.741 -17.646 1.00 66.00 99 SER A CA 1
ATOM 777 C C . SER A 1 99 ? 26.806 -6.722 -18.470 1.00 66.00 99 SER A C 1
ATOM 779 O O . SER A 1 99 ? 26.541 -6.529 -19.658 1.00 66.00 99 SER A O 1
ATOM 781 N N . LYS A 1 100 ? 27.812 -6.071 -17.873 1.00 59.41 100 LYS A N 1
ATOM 782 C CA . LYS A 1 100 ? 28.785 -5.293 -18.655 1.00 59.41 100 LYS A CA 1
ATOM 783 C C . LYS A 1 100 ? 29.620 -6.262 -19.492 1.00 59.41 100 LYS A C 1
ATOM 785 O O . LYS A 1 100 ? 30.343 -7.082 -18.930 1.00 59.41 100 LYS A O 1
ATOM 790 N N . ILE A 1 101 ? 29.559 -6.145 -20.818 1.00 59.72 101 ILE A N 1
ATOM 791 C CA . ILE A 1 101 ? 30.437 -6.907 -21.714 1.00 59.72 101 ILE A CA 1
ATOM 792 C C . ILE A 1 101 ? 31.883 -6.488 -21.429 1.00 59.72 101 ILE A C 1
ATOM 794 O O . ILE A 1 101 ? 32.249 -5.319 -21.555 1.00 59.72 101 ILE A O 1
ATOM 798 N N . THR A 1 102 ? 32.710 -7.449 -21.023 1.00 62.91 102 THR A N 1
ATOM 799 C CA . THR A 1 102 ? 34.154 -7.267 -20.831 1.00 62.91 102 THR A CA 1
ATOM 800 C C . THR A 1 102 ? 34.914 -8.191 -21.779 1.00 62.91 102 THR A C 1
ATOM 802 O O . THR A 1 102 ? 34.380 -9.214 -22.204 1.00 62.91 102 THR A O 1
ATOM 805 N N . LYS A 1 103 ? 36.186 -7.880 -22.084 1.00 61.69 103 LYS A N 1
ATOM 806 C CA . LYS A 1 103 ? 37.043 -8.726 -22.946 1.00 61.69 103 LYS A CA 1
ATOM 807 C C . LYS A 1 103 ? 37.132 -10.194 -22.487 1.00 61.69 103 LYS A C 1
ATOM 809 O O . LYS A 1 103 ? 37.442 -11.044 -23.308 1.00 61.69 103 LYS A O 1
ATOM 814 N N . LYS A 1 104 ? 36.870 -10.487 -21.204 1.00 64.94 104 LYS A N 1
ATOM 815 C CA . LYS A 1 104 ? 36.882 -11.848 -20.640 1.00 64.94 104 LYS A CA 1
ATOM 816 C C . LYS A 1 104 ? 35.626 -12.662 -20.964 1.00 64.94 104 LYS A C 1
ATOM 818 O O . LYS A 1 104 ? 35.755 -13.846 -21.232 1.00 64.94 104 LYS A O 1
ATOM 823 N N . ASN A 1 105 ? 34.451 -12.032 -20.990 1.00 62.72 105 ASN A N 1
ATOM 824 C CA . ASN A 1 105 ? 33.166 -12.739 -21.103 1.00 62.72 105 ASN A CA 1
ATOM 825 C C . ASN A 1 105 ? 32.547 -12.601 -22.505 1.00 62.72 105 ASN A C 1
ATOM 827 O O . ASN A 1 105 ? 31.447 -13.072 -22.756 1.00 62.72 105 ASN A O 1
ATOM 831 N N . MET A 1 106 ? 33.255 -11.953 -23.438 1.00 58.97 106 MET A N 1
ATOM 832 C CA . MET A 1 106 ? 32.803 -11.733 -24.818 1.00 58.97 106 MET A CA 1
ATOM 833 C C . MET A 1 106 ? 32.659 -13.038 -25.626 1.00 58.97 106 MET A C 1
ATOM 835 O O . MET A 1 106 ? 31.959 -13.054 -26.633 1.00 58.97 106 MET A O 1
ATOM 839 N N . HIS A 1 107 ? 33.317 -14.119 -25.191 1.00 62.25 107 HIS A N 1
ATOM 840 C CA . HIS A 1 107 ? 33.275 -15.439 -25.831 1.00 62.25 107 HIS A CA 1
ATOM 841 C C . HIS A 1 107 ? 32.387 -16.455 -25.091 1.00 62.25 107 HIS A C 1
ATOM 843 O O . HIS A 1 107 ? 32.185 -17.555 -25.597 1.00 62.25 107 HIS A O 1
ATOM 849 N N . GLU A 1 108 ? 31.833 -16.097 -23.927 1.00 60.78 108 GLU A N 1
ATOM 850 C CA . GLU A 1 108 ? 30.883 -16.932 -23.181 1.00 60.78 108 GLU A CA 1
ATOM 851 C C . GLU A 1 108 ? 29.468 -16.708 -23.735 1.00 60.78 108 GLU A C 1
ATOM 853 O O . GLU A 1 108 ? 28.603 -16.111 -23.101 1.00 60.78 108 GLU A O 1
ATOM 858 N N . VAL A 1 109 ? 29.239 -17.145 -24.976 1.00 57.72 109 VAL A N 1
ATOM 859 C CA . VAL A 1 109 ? 27.888 -17.217 -25.547 1.00 57.72 109 VAL A CA 1
ATOM 860 C C . VAL A 1 109 ? 27.312 -18.575 -25.178 1.00 57.72 109 VAL A C 1
ATOM 862 O O . VAL A 1 109 ? 27.448 -19.549 -25.914 1.00 57.72 109 VAL A O 1
ATOM 865 N N . GLY A 1 110 ? 26.708 -18.640 -24.000 1.00 58.56 110 GLY A N 1
ATOM 866 C CA . GLY A 1 110 ? 25.979 -19.815 -23.551 1.00 58.56 110 GLY A CA 1
ATOM 867 C C . GLY A 1 110 ? 26.069 -19.987 -22.049 1.00 58.56 110 GLY A C 1
ATOM 868 O O . GLY A 1 110 ? 27.128 -20.335 -21.538 1.00 58.56 110 GLY A O 1
ATOM 869 N N . ASN A 1 111 ? 24.958 -19.725 -21.366 1.00 49.94 111 ASN A N 1
ATOM 870 C CA . ASN A 1 111 ? 24.372 -20.599 -20.348 1.00 49.94 111 ASN A CA 1
ATOM 871 C C . ASN A 1 111 ? 23.151 -19.890 -19.750 1.00 49.94 111 ASN A C 1
ATOM 873 O O . ASN A 1 111 ? 23.273 -18.739 -19.346 1.00 49.94 111 ASN A O 1
ATOM 877 N N . ASP A 1 112 ? 22.006 -20.583 -19.770 1.00 52.97 112 ASP A N 1
ATOM 878 C CA . ASP A 1 112 ? 20.707 -20.264 -19.159 1.00 52.97 112 ASP A CA 1
ATOM 879 C C . ASP A 1 112 ? 20.422 -18.777 -18.905 1.00 52.97 112 ASP A C 1
ATOM 881 O O . ASP A 1 112 ? 20.908 -18.193 -17.936 1.00 52.97 112 ASP A O 1
ATOM 885 N N . GLU A 1 113 ? 19.565 -18.175 -19.740 1.00 61.62 113 GLU A N 1
ATOM 886 C CA . GLU A 1 113 ? 18.985 -16.858 -19.466 1.00 61.62 113 GLU A CA 1
ATOM 887 C C . GLU A 1 113 ? 18.271 -16.900 -18.111 1.00 61.62 113 GLU A C 1
ATOM 889 O O . GLU A 1 113 ? 17.126 -17.338 -17.984 1.00 61.62 113 GLU A O 1
ATOM 894 N N . MET A 1 114 ? 18.982 -16.478 -17.066 1.00 68.06 114 MET A N 1
ATOM 895 C CA . MET A 1 114 ? 18.432 -16.324 -15.735 1.00 68.06 114 MET A CA 1
ATOM 896 C C . MET A 1 114 ? 17.240 -15.372 -15.868 1.00 68.06 114 MET A C 1
ATOM 898 O O . MET A 1 114 ? 17.409 -14.212 -16.230 1.00 68.06 114 MET A O 1
ATOM 902 N N . MET A 1 115 ? 16.020 -15.862 -15.649 1.00 73.00 115 MET A N 1
ATOM 903 C CA . MET A 1 115 ? 14.831 -15.016 -15.729 1.00 73.00 115 MET A CA 1
ATOM 904 C C . MET A 1 115 ? 14.652 -14.267 -14.408 1.00 73.00 115 MET A C 1
ATOM 906 O O . MET A 1 115 ? 14.534 -14.877 -13.342 1.00 73.00 115 MET A O 1
ATOM 910 N N . GLY A 1 116 ? 14.628 -12.937 -14.484 1.00 83.38 116 GLY A N 1
ATOM 911 C CA . GLY A 1 116 ? 14.211 -12.072 -13.385 1.00 83.38 116 GLY A CA 1
ATOM 912 C C . GLY A 1 116 ? 12.690 -12.069 -13.218 1.00 83.38 116 GLY A C 1
ATOM 913 O O . GLY A 1 116 ? 11.955 -12.648 -14.017 1.00 83.38 116 GLY A O 1
ATOM 914 N N . LEU A 1 117 ? 12.204 -11.410 -12.165 1.00 92.00 117 LEU A N 1
ATOM 915 C CA . LEU A 1 117 ? 10.779 -11.090 -12.061 1.00 92.00 117 LEU A CA 1
ATOM 916 C C . LEU A 1 117 ? 10.421 -9.834 -12.856 1.00 92.00 117 LEU A C 1
ATOM 918 O O . LEU A 1 117 ? 9.253 -9.643 -13.155 1.00 92.00 117 LEU A O 1
ATOM 922 N N . ASP A 1 118 ? 11.385 -8.956 -13.139 1.00 93.44 118 ASP A N 1
ATOM 923 C CA . ASP A 1 118 ? 11.141 -7.635 -13.734 1.00 93.44 118 ASP A CA 1
ATOM 924 C C . ASP A 1 118 ? 10.123 -6.807 -12.936 1.00 93.44 118 ASP A C 1
ATOM 926 O O . ASP A 1 118 ? 9.385 -5.970 -13.459 1.00 93.44 118 ASP A O 1
ATOM 930 N N . THR A 1 119 ? 10.127 -7.029 -11.619 1.00 96.56 119 THR A N 1
ATOM 931 C CA . THR A 1 119 ? 9.258 -6.354 -10.661 1.00 96.56 119 THR A CA 1
ATOM 932 C C . THR A 1 119 ? 10.044 -5.372 -9.811 1.00 96.56 119 THR A C 1
ATOM 934 O O . THR A 1 119 ? 11.155 -5.668 -9.364 1.00 96.56 119 THR A O 1
ATOM 937 N N . THR A 1 120 ? 9.463 -4.201 -9.556 1.00 97.50 120 THR A N 1
ATOM 938 C CA . THR A 1 120 ? 10.083 -3.162 -8.729 1.00 97.50 120 THR A CA 1
ATOM 939 C C . THR A 1 120 ? 9.206 -2.774 -7.547 1.00 97.50 120 THR A C 1
ATOM 941 O O . THR A 1 120 ? 7.975 -2.773 -7.626 1.00 97.50 120 THR A O 1
ATOM 944 N N . ILE A 1 121 ? 9.858 -2.446 -6.431 1.00 98.38 121 ILE A N 1
ATOM 945 C CA . ILE A 1 121 ? 9.254 -1.756 -5.294 1.00 98.38 121 ILE A CA 1
ATOM 946 C C . ILE A 1 121 ? 9.949 -0.407 -5.154 1.00 98.38 121 ILE A C 1
ATOM 948 O O . ILE A 1 121 ? 11.166 -0.360 -4.976 1.00 98.38 121 ILE A O 1
ATOM 952 N N . ASP A 1 122 ? 9.197 0.683 -5.185 1.00 98.44 122 ASP A N 1
ATOM 953 C CA . ASP A 1 122 ? 9.734 2.032 -5.042 1.00 98.44 122 ASP A CA 1
ATOM 954 C C . ASP A 1 122 ? 8.895 2.879 -4.073 1.00 98.44 122 ASP A C 1
ATOM 956 O O . ASP A 1 122 ? 7.924 2.425 -3.459 1.00 98.44 122 ASP A O 1
ATOM 960 N N . TRP A 1 123 ? 9.312 4.127 -3.892 1.00 98.56 123 TRP A N 1
ATOM 961 C CA . TRP A 1 123 ? 8.548 5.128 -3.162 1.00 98.56 123 TRP A CA 1
ATOM 962 C C . TRP A 1 123 ? 8.603 6.462 -3.899 1.00 98.56 123 TRP A C 1
ATOM 964 O O . TRP A 1 123 ? 9.598 6.788 -4.552 1.00 98.56 123 TRP A O 1
ATOM 974 N N . LYS A 1 124 ? 7.556 7.274 -3.739 1.00 98.12 124 LYS A N 1
ATOM 975 C CA . LYS A 1 124 ? 7.505 8.632 -4.293 1.00 98.12 124 LYS A CA 1
ATOM 976 C C . LYS A 1 124 ? 7.248 9.686 -3.226 1.00 98.12 124 LYS A C 1
ATOM 978 O O . LYS A 1 124 ? 6.803 9.401 -2.113 1.00 98.12 124 LYS A O 1
ATOM 983 N N . ASN A 1 125 ? 7.569 10.930 -3.578 1.00 96.75 125 ASN A N 1
ATOM 984 C CA . ASN A 1 125 ? 7.194 12.087 -2.775 1.00 96.75 125 ASN A CA 1
ATOM 985 C C . ASN A 1 125 ? 5.671 12.208 -2.684 1.00 96.75 125 ASN A C 1
ATOM 987 O O . ASN A 1 125 ? 4.951 11.742 -3.553 1.00 96.75 125 ASN A O 1
ATOM 991 N N . THR A 1 126 ? 5.189 12.847 -1.623 1.00 94.44 126 THR A N 1
ATOM 992 C CA . THR A 1 126 ? 3.763 13.110 -1.414 1.00 94.44 126 THR A CA 1
ATOM 993 C C . THR A 1 126 ? 3.282 14.220 -2.342 1.00 94.44 126 THR A C 1
ATOM 995 O O . THR A 1 126 ? 3.432 15.399 -2.023 1.00 94.44 126 THR A O 1
ATOM 998 N N . ASP A 1 127 ? 2.690 13.829 -3.465 1.00 96.69 127 ASP A N 1
ATOM 999 C CA . ASP A 1 127 ? 2.094 14.728 -4.456 1.00 96.69 127 ASP A CA 1
ATOM 1000 C C . ASP A 1 127 ? 0.752 14.191 -4.979 1.00 96.69 127 ASP A C 1
ATOM 1002 O O . ASP A 1 127 ? 0.538 12.973 -5.029 1.00 96.69 127 ASP A O 1
ATOM 1006 N N . ASP A 1 128 ? -0.142 15.084 -5.399 1.00 95.44 128 ASP A N 1
ATOM 1007 C CA . ASP A 1 128 ? -1.423 14.738 -6.017 1.00 95.44 128 ASP A CA 1
ATOM 1008 C C . ASP A 1 128 ? -1.233 13.878 -7.282 1.00 95.44 128 ASP A C 1
ATOM 1010 O O . ASP A 1 128 ? -2.035 12.977 -7.518 1.00 95.44 128 ASP A O 1
ATOM 1014 N N . ASN A 1 129 ? -0.160 14.090 -8.056 1.00 95.62 129 ASN A N 1
ATOM 1015 C CA . ASN A 1 129 ? 0.134 13.335 -9.286 1.00 95.62 129 ASN A CA 1
ATOM 1016 C C . ASN A 1 129 ? 1.115 12.161 -9.097 1.00 95.62 129 ASN A C 1
ATOM 1018 O O . ASN A 1 129 ? 1.634 11.604 -10.067 1.00 95.62 129 ASN A O 1
ATOM 1022 N N . SER A 1 130 ? 1.407 11.777 -7.853 1.00 96.56 130 SER A N 1
ATOM 1023 C CA . SER A 1 130 ? 2.339 10.678 -7.591 1.00 96.56 130 SER A CA 1
ATOM 1024 C C . SER A 1 130 ? 1.863 9.391 -8.258 1.00 96.56 130 SER A C 1
ATOM 1026 O O . SER A 1 130 ? 0.719 8.989 -8.065 1.00 96.56 130 SER A O 1
ATOM 1028 N N . TYR A 1 131 ? 2.775 8.737 -8.983 1.00 98.06 131 TYR A N 1
ATOM 1029 C CA . TYR A 1 131 ? 2.527 7.527 -9.783 1.00 98.06 131 TYR A CA 1
ATOM 1030 C C . TYR A 1 131 ? 1.647 7.705 -11.025 1.00 98.06 131 TYR A C 1
ATOM 1032 O O . TYR A 1 131 ? 1.360 6.707 -11.679 1.00 98.06 131 TYR A O 1
ATOM 1040 N N . ASP A 1 132 ? 1.276 8.932 -11.403 1.00 96.88 132 ASP A N 1
ATOM 1041 C CA . ASP A 1 132 ? 0.509 9.154 -12.630 1.00 96.88 132 ASP A CA 1
ATOM 1042 C C . ASP A 1 132 ? 1.197 8.523 -13.857 1.00 96.88 132 ASP A C 1
ATOM 1044 O O . ASP A 1 132 ? 2.416 8.608 -14.027 1.00 96.88 132 ASP A O 1
ATOM 1048 N N . GLY A 1 133 ? 0.401 7.849 -14.687 1.00 93.31 133 GLY A N 1
ATOM 1049 C CA . GLY A 1 133 ? 0.860 7.098 -15.857 1.00 93.31 133 GLY A CA 1
ATOM 1050 C C . GLY A 1 133 ? 1.465 5.717 -15.575 1.00 93.31 133 GLY A C 1
ATOM 1051 O O . GLY A 1 133 ? 1.827 5.018 -16.522 1.00 93.31 133 GLY A O 1
ATOM 1052 N N . GLU A 1 134 ? 1.571 5.283 -14.317 1.00 96.56 134 GLU A N 1
ATOM 1053 C CA . GLU A 1 134 ? 2.132 3.971 -13.988 1.00 96.56 134 GLU A CA 1
ATOM 1054 C C . GLU A 1 134 ? 1.081 2.870 -13.845 1.00 96.56 134 GLU A C 1
ATOM 1056 O O . GLU A 1 134 ? -0.026 3.085 -13.362 1.00 96.56 134 GLU A O 1
ATOM 1061 N N . LYS A 1 135 ? 1.455 1.646 -14.230 1.00 97.75 135 LYS A N 1
ATOM 1062 C CA . LYS A 1 135 ? 0.648 0.440 -14.027 1.00 97.75 135 LYS A CA 1
ATOM 1063 C C . LYS A 1 135 ? 1.103 -0.254 -12.742 1.00 97.75 135 LYS A C 1
ATOM 1065 O O . LYS A 1 135 ? 2.084 -0.997 -12.759 1.00 97.75 135 LYS A O 1
ATOM 1070 N N . LEU A 1 136 ? 0.401 -0.007 -11.640 1.00 98.44 136 LEU A N 1
ATOM 1071 C CA . LEU A 1 136 ? 0.720 -0.570 -10.327 1.00 98.44 136 LEU A CA 1
ATOM 1072 C C . LEU A 1 136 ? -0.056 -1.869 -10.076 1.00 98.44 136 LEU A C 1
ATOM 1074 O O . LEU A 1 136 ? -1.253 -1.958 -10.350 1.00 98.44 136 LEU A O 1
ATOM 1078 N N . LEU A 1 137 ? 0.621 -2.860 -9.494 1.00 98.50 137 LEU A N 1
ATOM 1079 C CA . LEU A 1 137 ? -0.008 -4.063 -8.940 1.00 98.50 137 LEU A CA 1
ATOM 1080 C C . LEU A 1 137 ? -0.413 -3.849 -7.476 1.00 98.50 137 LEU A C 1
ATOM 1082 O O . LEU A 1 137 ? -1.457 -4.326 -7.031 1.00 98.50 137 LEU A O 1
ATOM 1086 N N . LEU A 1 138 ? 0.392 -3.097 -6.726 1.00 98.75 138 LEU A N 1
ATOM 1087 C CA . LEU A 1 138 ? 0.108 -2.744 -5.342 1.00 98.75 138 LEU A CA 1
ATOM 1088 C C . LEU A 1 138 ? 0.533 -1.302 -5.069 1.00 98.75 138 LEU A C 1
ATOM 1090 O 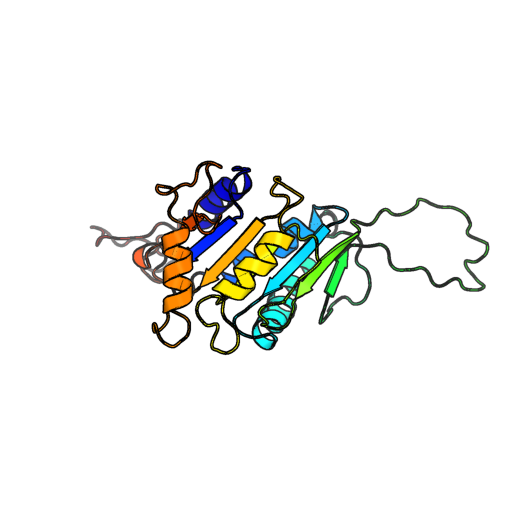O . LEU A 1 138 ? 1.622 -0.885 -5.447 1.00 98.75 138 LEU A O 1
ATOM 1094 N N . LEU A 1 139 ? -0.313 -0.563 -4.360 1.00 98.75 139 LEU A N 1
ATOM 1095 C CA . LEU A 1 139 ? 0.025 0.726 -3.768 1.00 98.75 139 LEU A CA 1
ATOM 1096 C C . LEU A 1 139 ? -0.188 0.661 -2.259 1.00 98.75 139 LEU A C 1
ATOM 1098 O O . LEU A 1 139 ? -1.319 0.522 -1.793 1.00 98.75 139 LEU A O 1
ATOM 1102 N N . VAL A 1 140 ? 0.874 0.819 -1.480 1.00 98.75 140 VAL A N 1
ATOM 1103 C CA . VAL A 1 140 ? 0.762 0.970 -0.029 1.00 98.75 140 VAL A CA 1
ATOM 1104 C C . VAL A 1 140 ? 0.803 2.443 0.323 1.00 98.75 140 VAL A C 1
ATOM 1106 O O . VAL A 1 140 ? 1.755 3.152 0.004 1.00 98.75 140 VAL A O 1
ATOM 1109 N N . HIS A 1 141 ? -0.237 2.898 1.009 1.00 97.56 141 HIS A N 1
ATOM 1110 C CA . HIS A 1 141 ? -0.384 4.289 1.381 1.00 97.56 141 HIS A CA 1
ATOM 1111 C C . HIS A 1 141 ? -0.482 4.433 2.904 1.00 97.56 141 HIS A C 1
ATOM 1113 O O . HIS A 1 141 ? -1.528 4.193 3.511 1.00 97.56 141 HIS A O 1
ATOM 1119 N N . ASP A 1 142 ? 0.610 4.872 3.531 1.00 97.06 142 ASP A N 1
ATOM 1120 C CA . ASP A 1 142 ? 0.683 5.121 4.973 1.00 97.06 142 ASP A CA 1
ATOM 1121 C C . ASP A 1 142 ? 0.289 6.567 5.318 1.00 97.06 142 ASP A C 1
ATOM 1123 O O . ASP A 1 142 ? 0.426 7.485 4.516 1.00 97.06 142 ASP A O 1
ATOM 1127 N N . GLU A 1 143 ? -0.247 6.771 6.517 1.00 95.94 143 GLU A N 1
ATOM 1128 C CA . GLU A 1 143 ? -0.627 8.074 7.082 1.00 95.94 143 GLU A CA 1
ATOM 1129 C C . GLU A 1 143 ? -1.422 9.004 6.133 1.00 95.94 143 GLU A C 1
ATOM 1131 O O . GLU A 1 143 ? -1.289 10.229 6.180 1.00 95.94 143 GLU A O 1
ATOM 1136 N N . SER A 1 144 ? -2.283 8.427 5.289 1.00 94.25 144 SER A N 1
ATOM 1137 C CA . SER A 1 144 ? -2.996 9.132 4.213 1.00 94.25 144 SER A CA 1
ATOM 1138 C C . SER A 1 144 ? -3.911 10.269 4.692 1.00 94.25 144 SER A C 1
ATOM 1140 O O . SER A 1 144 ? -4.054 11.293 4.028 1.00 94.25 144 SER A O 1
ATOM 1142 N N . GLY A 1 145 ? -4.471 10.163 5.899 1.00 94.56 145 GLY A N 1
ATOM 1143 C CA . GLY A 1 145 ? -5.302 11.198 6.522 1.00 94.56 145 GLY A CA 1
ATOM 1144 C C . GLY A 1 145 ? -4.531 12.342 7.176 1.00 94.56 145 GLY A C 1
ATOM 1145 O O . GLY A 1 145 ? -5.114 13.129 7.924 1.00 94.56 145 GLY A O 1
ATOM 1146 N N . LYS A 1 146 ? -3.224 12.437 6.915 1.00 94.56 146 LYS A N 1
ATOM 1147 C CA . LYS A 1 146 ? -2.368 13.555 7.335 1.00 94.56 146 LYS A CA 1
ATOM 1148 C C . LYS A 1 146 ? -1.879 14.408 6.163 1.00 94.56 146 LYS A C 1
ATOM 1150 O O . LYS A 1 146 ? -1.031 15.269 6.367 1.00 94.56 146 LYS A O 1
ATOM 1155 N N . TRP A 1 147 ? -2.401 14.177 4.957 1.00 94.12 147 TRP A N 1
ATOM 1156 C CA . TRP A 1 147 ? -2.103 15.007 3.792 1.00 94.12 147 TRP A CA 1
ATOM 1157 C C . TRP A 1 147 ? -2.736 16.387 3.961 1.00 94.12 147 TRP A C 1
ATOM 1159 O O . TRP A 1 147 ? -3.932 16.507 4.245 1.00 94.12 147 TRP A O 1
ATOM 1169 N N . ILE A 1 148 ? -1.916 17.421 3.809 1.00 90.12 148 ILE A N 1
ATOM 1170 C CA . ILE A 1 148 ? -2.287 18.823 3.999 1.00 90.12 148 ILE A CA 1
ATOM 1171 C C . ILE A 1 148 ? -2.103 19.600 2.700 1.00 90.12 148 ILE A C 1
ATOM 1173 O O . ILE A 1 148 ? -1.227 19.274 1.900 1.00 90.12 148 ILE A O 1
ATOM 1177 N N . LYS A 1 149 ? -2.906 20.661 2.538 1.00 88.94 149 LYS A N 1
ATOM 1178 C CA . LYS A 1 149 ? -2.864 21.544 1.367 1.00 88.94 149 LYS A CA 1
ATOM 1179 C C . LYS A 1 149 ? -1.424 22.008 1.059 1.00 88.94 149 LYS A C 1
ATOM 1181 O O . LYS A 1 149 ? -0.682 22.281 2.003 1.00 88.94 149 LYS A O 1
ATOM 1186 N N . PRO A 1 150 ? -1.056 22.163 -0.228 1.00 90.88 150 PRO A N 1
ATOM 1187 C CA . PRO A 1 150 ? -1.931 22.086 -1.408 1.00 90.88 150 PRO A CA 1
ATOM 1188 C C . PRO A 1 150 ? -2.375 20.661 -1.774 1.00 90.88 150 PRO A C 1
ATOM 1190 O O . PRO A 1 150 ? -3.483 20.496 -2.282 1.00 90.88 150 PRO A O 1
ATOM 1193 N N . ASN A 1 151 ? -1.592 19.649 -1.404 1.00 93.31 151 ASN A N 1
ATOM 1194 C CA . ASN A 1 151 ? -1.878 18.255 -1.728 1.00 93.31 151 ASN A CA 1
ATOM 1195 C C . ASN A 1 151 ? -2.989 17.691 -0.839 1.00 93.31 151 ASN A C 1
ATOM 1197 O O . ASN A 1 151 ? -3.168 18.078 0.320 1.00 93.31 151 ASN A O 1
ATOM 1201 N N . ASN A 1 152 ? -3.769 16.751 -1.355 1.00 92.25 152 ASN A N 1
ATOM 1202 C CA . ASN A 1 152 ? -4.718 16.031 -0.519 1.00 92.25 152 ASN A CA 1
ATOM 1203 C C . ASN A 1 152 ? -5.005 14.625 -1.031 1.00 92.25 152 ASN A C 1
ATOM 1205 O O . ASN A 1 152 ? -4.973 14.335 -2.222 1.00 92.25 152 ASN A O 1
ATOM 1209 N N . ILE A 1 153 ? -5.365 13.758 -0.089 1.00 96.00 153 ILE A N 1
ATOM 1210 C CA . ILE A 1 153 ? -5.579 12.343 -0.370 1.00 96.00 153 ILE A CA 1
ATOM 1211 C C . ILE A 1 153 ? -6.705 12.071 -1.376 1.00 96.00 153 ILE A C 1
ATOM 1213 O O . ILE A 1 153 ? -6.641 11.077 -2.085 1.00 96.00 153 ILE A O 1
ATOM 1217 N N . LEU A 1 154 ? -7.728 12.928 -1.484 1.00 97.12 154 LEU A N 1
ATOM 1218 C CA . LEU A 1 154 ? -8.817 12.707 -2.444 1.00 97.12 154 LEU A CA 1
ATOM 1219 C C . LEU A 1 154 ? -8.342 12.937 -3.884 1.00 97.12 154 LEU A C 1
ATOM 1221 O O . LEU A 1 154 ? -8.669 12.145 -4.767 1.00 97.12 154 LEU A O 1
ATOM 1225 N N . ASN A 1 155 ? -7.540 13.982 -4.108 1.00 97.06 155 ASN A N 1
ATOM 1226 C CA . ASN A 1 155 ? -6.923 14.248 -5.406 1.00 97.06 155 ASN A CA 1
ATOM 1227 C C . ASN A 1 155 ? -5.944 13.138 -5.789 1.00 97.06 155 ASN A C 1
ATOM 1229 O O . ASN A 1 155 ? -6.066 12.579 -6.879 1.00 97.06 155 ASN A O 1
ATOM 1233 N N . ASN A 1 156 ? -5.040 12.775 -4.873 1.00 97.50 156 ASN A N 1
ATOM 1234 C CA . ASN A 1 156 ? -4.102 11.682 -5.103 1.00 97.50 156 ASN A CA 1
ATOM 1235 C C . ASN A 1 156 ? -4.815 10.350 -5.353 1.00 97.50 156 ASN A C 1
ATOM 1237 O O . ASN A 1 156 ? -4.454 9.639 -6.285 1.00 97.50 156 ASN A O 1
ATOM 1241 N N . TRP A 1 157 ? -5.853 10.015 -4.581 1.00 98.19 157 TRP A N 1
ATOM 1242 C CA . TRP A 1 157 ? -6.600 8.776 -4.794 1.00 98.19 157 TRP A CA 1
ATOM 1243 C C . TRP A 1 157 ? -7.287 8.755 -6.157 1.00 98.19 157 TRP A C 1
ATOM 1245 O O . TRP A 1 157 ? -7.287 7.729 -6.828 1.00 98.19 157 TRP A O 1
ATOM 1255 N N . ARG A 1 158 ? -7.822 9.890 -6.623 1.00 97.06 158 ARG A N 1
ATOM 1256 C CA . ARG A 1 158 ? -8.406 9.986 -7.968 1.00 97.06 158 ARG A CA 1
ATOM 1257 C C . ARG A 1 158 ? -7.391 9.641 -9.063 1.00 97.06 158 ARG A C 1
ATOM 1259 O O . ARG A 1 158 ? -7.783 9.003 -10.035 1.00 97.06 158 ARG A O 1
ATOM 1266 N N . VAL A 1 159 ? -6.129 10.041 -8.899 1.00 97.56 159 VAL A N 1
ATOM 1267 C CA . VAL A 1 159 ? -5.032 9.724 -9.828 1.00 97.56 159 VAL A CA 1
ATOM 1268 C C . VAL A 1 159 ? -4.566 8.281 -9.640 1.00 97.56 159 VAL A C 1
ATOM 1270 O O . VAL A 1 159 ? -4.678 7.470 -10.546 1.00 97.56 159 VAL A O 1
ATOM 1273 N N . THR A 1 160 ? -4.129 7.900 -8.446 1.00 97.88 160 THR A N 1
ATOM 1274 C CA . THR A 1 160 ? -3.569 6.563 -8.186 1.00 97.88 160 THR A CA 1
ATOM 1275 C C . THR A 1 160 ? -4.568 5.423 -8.405 1.00 97.88 160 THR A C 1
ATOM 1277 O O . THR A 1 160 ? -4.176 4.321 -8.783 1.00 97.88 160 THR A O 1
ATOM 1280 N N . LYS A 1 161 ? -5.876 5.673 -8.274 1.00 97.50 161 LYS A N 1
ATOM 1281 C CA . LYS A 1 161 ? -6.922 4.714 -8.657 1.00 97.50 161 LYS A CA 1
ATOM 1282 C C . LYS A 1 161 ? -6.875 4.360 -10.147 1.00 97.50 161 LYS A C 1
ATOM 1284 O O . LYS A 1 161 ? -7.184 3.222 -10.499 1.00 97.50 161 LYS A O 1
ATOM 1289 N N . THR A 1 162 ? -6.488 5.284 -11.033 1.00 97.62 162 THR A N 1
ATOM 1290 C CA . THR A 1 162 ? -6.334 4.977 -12.469 1.00 97.62 162 THR A CA 1
ATOM 1291 C C . THR A 1 162 ? -5.129 4.073 -12.722 1.00 97.62 162 THR A C 1
ATOM 1293 O O . THR A 1 162 ? -5.198 3.216 -13.596 1.00 97.62 162 THR A O 1
ATOM 1296 N N . CYS A 1 163 ? -4.089 4.182 -11.892 1.00 98.19 163 CYS A N 1
ATOM 1297 C CA . CYS A 1 163 ? -2.867 3.379 -11.965 1.00 98.19 163 CYS A CA 1
ATOM 1298 C C . CYS A 1 163 ? -3.099 1.897 -11.607 1.00 98.19 163 CYS A C 1
ATOM 1300 O O . CYS A 1 163 ? -2.285 1.035 -11.929 1.00 98.19 163 CYS A O 1
ATOM 1302 N N . LEU A 1 164 ? -4.221 1.592 -10.945 1.00 98.38 164 LEU A N 1
ATOM 1303 C CA . LEU A 1 164 ? -4.606 0.255 -10.476 1.00 98.38 164 LEU A CA 1
ATOM 1304 C C . LEU A 1 164 ? -5.653 -0.421 -11.377 1.00 98.38 164 LEU A C 1
ATOM 1306 O O . LEU A 1 164 ? -6.202 -1.467 -11.018 1.00 98.38 164 LEU A O 1
ATOM 1310 N N . ARG A 1 165 ? -5.967 0.156 -12.544 1.00 96.94 165 ARG A N 1
ATOM 1311 C CA . ARG A 1 165 ? -6.950 -0.400 -13.485 1.00 96.94 165 ARG A CA 1
ATOM 1312 C C . ARG A 1 165 ? -6.481 -0.337 -14.937 1.00 96.94 165 ARG A C 1
ATOM 1314 O O . ARG A 1 165 ? -5.734 0.551 -15.325 1.00 96.94 165 ARG A O 1
ATOM 1321 N N . LEU A 1 166 ? -6.996 -1.248 -15.757 1.00 96.00 166 LEU A N 1
ATOM 1322 C CA . LEU A 1 166 ? -6.904 -1.209 -17.216 1.00 96.00 166 LEU A CA 1
ATOM 1323 C C . LEU A 1 166 ? -8.314 -1.279 -17.795 1.00 96.00 166 LEU A C 1
ATOM 1325 O O . LEU A 1 166 ? -8.994 -2.299 -17.680 1.00 96.00 166 LEU A O 1
ATOM 1329 N N . GLY A 1 167 ? -8.763 -0.175 -18.394 1.00 92.12 167 GLY A N 1
ATOM 1330 C CA . GLY A 1 167 ? -10.155 -0.032 -18.815 1.00 92.12 167 GLY A CA 1
ATOM 1331 C C . GLY A 1 167 ? -11.107 -0.172 -17.622 1.00 92.12 167 GLY A C 1
ATOM 1332 O O . GLY A 1 167 ? -11.009 0.588 -16.655 1.00 92.12 167 GLY A O 1
ATOM 1333 N N . SER A 1 168 ? -12.013 -1.148 -17.692 1.00 90.44 168 SER A N 1
ATOM 1334 C CA . SER A 1 168 ? -12.955 -1.493 -16.619 1.00 90.44 168 SER A CA 1
ATOM 1335 C C . SER A 1 168 ? -12.374 -2.439 -15.562 1.00 90.44 168 SER A C 1
ATOM 1337 O O . SER A 1 168 ? -12.921 -2.526 -14.465 1.00 90.44 168 SER A O 1
ATOM 1339 N N . ARG A 1 169 ? -11.268 -3.135 -15.859 1.00 95.75 169 ARG A N 1
ATOM 1340 C CA . ARG A 1 169 ? -10.709 -4.173 -14.987 1.00 95.75 169 ARG A CA 1
ATOM 1341 C C . ARG A 1 169 ? -9.759 -3.578 -13.955 1.00 95.75 169 ARG A C 1
ATOM 1343 O O . ARG A 1 169 ? -8.784 -2.921 -14.319 1.00 95.75 169 ARG A O 1
ATOM 1350 N N . ILE A 1 170 ? -9.992 -3.874 -12.680 1.00 97.88 170 ILE A N 1
ATOM 1351 C CA . ILE A 1 170 ? -9.024 -3.614 -11.609 1.00 97.88 170 ILE A CA 1
ATOM 1352 C C . ILE A 1 170 ? -7.907 -4.651 -11.715 1.00 97.88 170 ILE A C 1
ATOM 1354 O O . ILE A 1 170 ? -8.164 -5.851 -11.722 1.00 97.88 170 ILE A O 1
ATOM 1358 N N . ILE A 1 171 ? -6.668 -4.182 -11.829 1.00 97.50 171 ILE A N 1
ATOM 1359 C CA . ILE A 1 171 ? -5.476 -5.027 -12.002 1.00 97.50 171 ILE A CA 1
ATOM 1360 C C . ILE A 1 171 ? -4.513 -4.948 -10.820 1.00 97.50 171 ILE A C 1
ATOM 1362 O O . ILE A 1 171 ? -3.607 -5.767 -10.728 1.00 97.50 171 ILE A O 1
ATOM 1366 N N . GLY A 1 172 ? -4.696 -3.966 -9.941 1.00 98.31 172 GLY A N 1
ATOM 1367 C CA . GLY A 1 172 ? -3.881 -3.766 -8.758 1.00 98.31 172 GLY A CA 1
ATOM 1368 C C . GLY A 1 172 ? -4.730 -3.352 -7.570 1.00 98.31 172 GLY A C 1
ATOM 1369 O O . GLY A 1 172 ? -5.910 -3.024 -7.709 1.00 98.31 172 GLY A O 1
ATOM 1370 N N . LYS A 1 173 ? -4.134 -3.381 -6.380 1.00 98.69 173 LYS A N 1
ATOM 1371 C CA . LYS A 1 173 ? -4.832 -3.064 -5.132 1.00 98.69 173 LYS A CA 1
ATOM 1372 C C . LYS A 1 173 ? -4.121 -1.963 -4.353 1.00 98.69 173 LYS A C 1
ATOM 1374 O O . LYS A 1 173 ? -2.915 -1.774 -4.472 1.00 98.69 173 LYS A O 1
ATOM 1379 N N . CYS A 1 174 ? -4.863 -1.243 -3.523 1.00 98.75 174 CYS A N 1
ATOM 1380 C CA . CYS A 1 174 ? -4.333 -0.250 -2.606 1.00 98.75 174 CYS A CA 1
ATOM 1381 C C . CYS A 1 174 ? -4.542 -0.681 -1.154 1.00 98.75 174 CYS A C 1
ATOM 1383 O O . CYS A 1 174 ? -5.657 -0.978 -0.724 1.00 98.75 174 CYS A O 1
ATOM 1385 N N . MET A 1 175 ? -3.464 -0.675 -0.377 1.00 98.69 175 MET A N 1
ATOM 1386 C CA . MET A 1 175 ? -3.516 -0.815 1.070 1.00 98.69 175 MET A CA 1
ATOM 1387 C C . MET A 1 175 ? -3.322 0.559 1.700 1.00 98.69 175 MET A C 1
ATOM 1389 O O . MET A 1 175 ? -2.194 1.005 1.915 1.00 98.69 175 MET A O 1
ATOM 1393 N N . MET A 1 176 ? -4.428 1.244 1.986 1.00 98.44 176 MET A N 1
ATOM 1394 C CA . MET A 1 176 ? -4.410 2.588 2.549 1.00 98.44 176 MET A CA 1
ATOM 1395 C C . MET A 1 176 ? -4.724 2.556 4.042 1.00 98.44 176 MET A C 1
ATOM 1397 O O . MET A 1 176 ? -5.701 1.943 4.464 1.00 98.44 176 MET A O 1
ATOM 1401 N N . GLY A 1 177 ? -3.924 3.249 4.854 1.00 97.31 177 GLY A N 1
ATOM 1402 C CA . GLY A 1 177 ? -4.138 3.287 6.296 1.00 97.31 177 GLY A CA 1
ATOM 1403 C C . GLY A 1 177 ? -3.742 4.602 6.945 1.00 97.31 177 GLY A C 1
ATOM 1404 O O . GLY A 1 177 ? -2.638 5.108 6.755 1.00 97.31 177 GLY A O 1
ATOM 1405 N N . SER A 1 178 ? -4.607 5.126 7.811 1.00 96.38 178 SER A N 1
ATOM 1406 C CA . SER A 1 178 ? -4.331 6.340 8.583 1.00 96.38 178 SER A CA 1
ATOM 1407 C C . SER A 1 178 ? -5.020 6.324 9.936 1.00 96.38 178 SER A C 1
ATOM 1409 O O . SER A 1 178 ? -6.078 5.727 10.107 1.00 96.38 178 SER A O 1
ATOM 1411 N N . THR A 1 179 ? -4.415 7.003 10.907 1.00 93.94 179 THR A N 1
ATOM 1412 C CA . THR A 1 179 ? -5.108 7.336 12.153 1.00 93.94 179 THR A CA 1
ATOM 1413 C C . THR A 1 179 ? -6.104 8.458 11.905 1.00 93.94 179 THR A C 1
ATOM 1415 O O . THR A 1 179 ? -5.908 9.259 10.982 1.00 93.94 179 THR A O 1
ATOM 1418 N N . SER A 1 180 ? -7.118 8.574 12.765 1.00 87.44 180 SER A N 1
ATOM 1419 C CA . SER A 1 180 ? -7.926 9.791 12.827 1.00 87.44 180 SER A CA 1
ATOM 1420 C C . SER A 1 180 ? -7.016 10.998 13.086 1.00 87.44 180 SER A C 1
ATOM 1422 O O . SER A 1 180 ? -6.035 10.926 13.835 1.00 87.44 180 SER A O 1
ATOM 1424 N N . ASN A 1 181 ? -7.299 12.099 12.398 1.00 89.31 181 ASN A N 1
ATOM 1425 C CA . ASN A 1 181 ? -6.591 13.363 12.551 1.00 89.31 181 ASN A CA 1
ATOM 1426 C C . ASN A 1 181 ? -7.611 14.496 12.676 1.00 89.31 181 ASN A C 1
ATOM 1428 O O . ASN A 1 181 ? -8.780 14.320 12.329 1.00 89.31 181 ASN A O 1
ATOM 1432 N N . ALA A 1 182 ? -7.170 15.662 13.148 1.00 92.19 182 ALA A N 1
ATOM 1433 C CA . ALA A 1 182 ? -8.018 16.848 13.170 1.00 92.19 182 ALA A CA 1
ATOM 1434 C C . ALA A 1 182 ? -8.580 17.126 11.764 1.00 92.19 182 ALA A C 1
ATOM 1436 O O . ALA A 1 182 ? -7.865 16.985 10.766 1.00 92.19 182 ALA A O 1
ATOM 1437 N N . LEU A 1 183 ? -9.853 17.530 11.682 1.00 91.69 183 LEU A N 1
ATOM 1438 C CA . LEU A 1 183 ? -10.548 17.719 10.403 1.00 91.69 183 LEU A CA 1
ATOM 1439 C C . LEU A 1 183 ? -9.796 18.687 9.478 1.00 91.69 183 LEU A C 1
ATOM 1441 O O . LEU A 1 183 ? -9.650 18.417 8.291 1.00 91.69 183 LEU A O 1
ATOM 1445 N N . ASN A 1 184 ? -9.234 19.760 10.037 1.00 91.44 184 ASN A N 1
ATOM 1446 C CA . ASN A 1 184 ? -8.445 20.758 9.314 1.00 91.44 184 ASN A CA 1
ATOM 1447 C C . ASN A 1 184 ? -7.008 20.318 8.964 1.00 91.44 184 ASN A C 1
ATOM 1449 O O . ASN A 1 184 ? -6.321 21.033 8.242 1.00 91.44 184 ASN A O 1
ATOM 1453 N N . LYS A 1 185 ? -6.543 19.156 9.442 1.00 92.19 185 LYS A N 1
ATOM 1454 C CA . LYS A 1 185 ? -5.206 18.595 9.169 1.00 92.19 185 LYS A CA 1
ATOM 1455 C C . LYS A 1 185 ? -5.274 17.359 8.260 1.00 92.19 185 LYS A C 1
ATOM 1457 O O . LYS A 1 185 ? -4.550 16.391 8.464 1.00 92.19 185 LYS A O 1
ATOM 1462 N N . GLY A 1 186 ? -6.185 17.370 7.290 1.00 91.44 186 GLY A N 1
ATOM 1463 C CA . GLY A 1 186 ? -6.411 16.252 6.362 1.00 91.44 186 GLY A CA 1
ATOM 1464 C C . GLY A 1 186 ? -7.449 15.231 6.838 1.00 91.44 186 GLY A C 1
ATOM 1465 O O . GLY A 1 186 ? -7.897 14.402 6.044 1.00 91.44 186 GLY A O 1
ATOM 1466 N N . GLY A 1 187 ? -7.908 15.327 8.093 1.00 94.25 187 GLY A N 1
ATOM 1467 C CA . GLY A 1 187 ? -8.911 14.423 8.652 1.00 94.25 187 GLY A CA 1
ATOM 1468 C C . GLY A 1 187 ? -10.257 14.479 7.925 1.00 94.25 187 GLY A C 1
ATOM 1469 O O . GLY A 1 187 ? -10.883 13.440 7.749 1.00 94.25 187 GLY A O 1
ATOM 1470 N N . SER A 1 188 ? -10.686 15.653 7.444 1.00 96.00 188 SER A N 1
ATOM 1471 C CA . SER A 1 188 ? -11.938 15.793 6.684 1.00 96.00 188 SER A CA 1
ATOM 1472 C C . SER A 1 188 ? -11.906 15.020 5.362 1.00 96.00 188 SER A C 1
ATOM 1474 O O . SER A 1 188 ? -12.859 14.316 5.033 1.00 96.00 188 SER A O 1
ATOM 1476 N N . ASN A 1 189 ? -10.785 15.091 4.641 1.00 96.38 189 ASN A N 1
ATOM 1477 C CA . ASN A 1 189 ? -10.592 14.396 3.371 1.00 96.38 189 ASN A CA 1
ATOM 1478 C C . ASN A 1 189 ? -10.567 12.877 3.565 1.00 96.38 189 ASN A C 1
ATOM 1480 O O . ASN A 1 189 ? -11.221 12.150 2.822 1.00 96.38 189 ASN A O 1
ATOM 1484 N N . PHE A 1 190 ? -9.863 12.395 4.593 1.00 96.75 190 PHE A N 1
ATOM 1485 C CA . PHE A 1 190 ? -9.831 10.963 4.888 1.00 96.75 190 PHE A CA 1
ATOM 1486 C C . PHE A 1 190 ? -11.165 10.441 5.422 1.00 96.75 190 PHE A C 1
ATOM 1488 O O . PHE A 1 190 ? -11.567 9.347 5.047 1.00 96.75 190 PHE A O 1
ATOM 1495 N N . LYS A 1 191 ? -11.886 11.230 6.232 1.00 97.00 191 LYS A N 1
ATOM 1496 C CA . LYS A 1 191 ? -13.248 10.899 6.672 1.00 97.00 191 LYS A CA 1
ATOM 1497 C C . LYS A 1 191 ? -14.168 10.696 5.472 1.00 97.00 191 LYS A C 1
ATOM 1499 O O . LYS A 1 191 ? -14.819 9.663 5.395 1.00 97.00 191 LYS A O 1
ATOM 1504 N N . LYS A 1 192 ? -14.155 11.629 4.513 1.00 97.38 192 L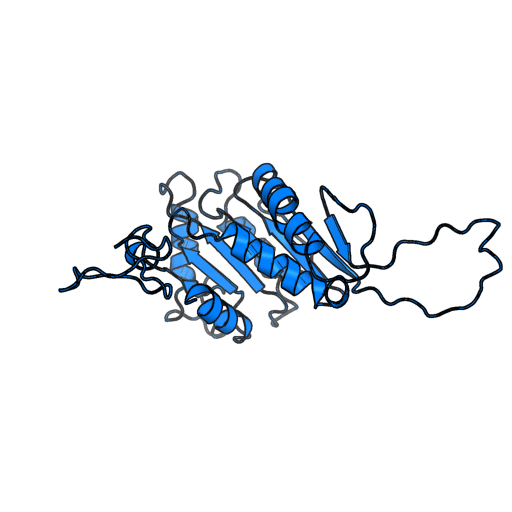YS A N 1
ATOM 1505 C CA . LYS A 1 192 ? -14.922 11.493 3.271 1.00 97.38 192 LYS A CA 1
ATOM 1506 C C . LYS A 1 192 ? -14.542 10.221 2.512 1.00 97.38 192 LYS A C 1
ATOM 1508 O O . LYS A 1 192 ? -15.415 9.423 2.205 1.00 97.38 192 LYS A O 1
ATOM 1513 N N . LEU A 1 193 ? -13.245 9.989 2.286 1.00 97.69 193 LEU A N 1
ATOM 1514 C CA . LEU A 1 193 ? -12.767 8.780 1.609 1.00 97.69 193 LEU A CA 1
ATOM 1515 C C . LEU A 1 193 ? -13.225 7.496 2.319 1.00 97.69 193 LEU A C 1
ATOM 1517 O O . LEU A 1 193 ? -13.616 6.530 1.669 1.00 97.69 193 LEU A O 1
ATOM 1521 N N . TYR A 1 194 ? -13.161 7.475 3.648 1.00 98.06 194 TYR A N 1
ATOM 1522 C CA . TYR A 1 194 ? -13.577 6.348 4.475 1.00 98.06 194 TYR A CA 1
ATOM 1523 C C . TYR A 1 194 ? -15.091 6.102 4.400 1.00 98.06 194 TYR A C 1
ATOM 1525 O O . TYR A 1 194 ? -15.509 4.966 4.195 1.00 98.06 194 TYR A O 1
ATOM 1533 N N . GLU A 1 195 ? -15.914 7.146 4.505 1.00 97.75 195 GLU A N 1
ATOM 1534 C CA . GLU A 1 195 ? -17.376 7.044 4.389 1.00 97.75 195 GLU A CA 1
ATOM 1535 C C . GLU A 1 195 ? -17.806 6.612 2.975 1.00 97.75 195 GLU A C 1
ATOM 1537 O O . GLU A 1 195 ? -18.669 5.745 2.832 1.00 97.75 195 GLU A O 1
ATOM 1542 N N . ASP A 1 196 ? -17.125 7.115 1.940 1.00 98.25 196 ASP A N 1
ATOM 1543 C CA . ASP A 1 196 ? -17.295 6.714 0.534 1.00 98.25 196 ASP A CA 1
ATOM 1544 C C . ASP A 1 196 ? -16.847 5.262 0.264 1.00 98.25 196 ASP A C 1
ATOM 1546 O O . ASP A 1 196 ? -17.110 4.721 -0.811 1.00 98.25 196 ASP A O 1
ATOM 1550 N N . SER A 1 197 ? -16.176 4.622 1.227 1.00 98.38 197 SER A N 1
ATOM 1551 C CA . SER A 1 197 ? 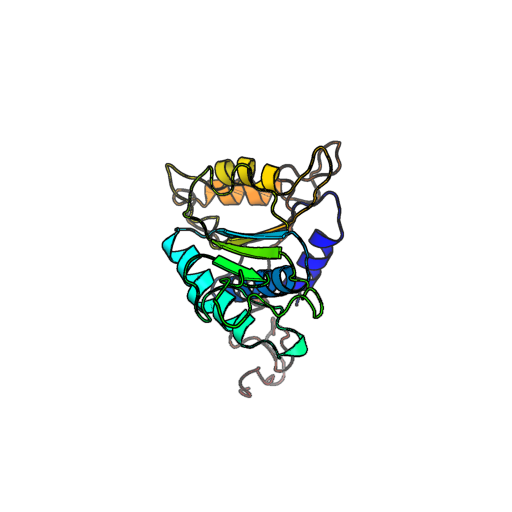-15.731 3.224 1.174 1.00 98.38 197 SER A CA 1
ATOM 1552 C C . SER A 1 197 ? -16.707 2.242 1.842 1.00 98.38 197 SER A C 1
ATOM 1554 O O . SER A 1 197 ? -16.375 1.065 1.993 1.00 98.38 197 SER A O 1
ATOM 1556 N N . ASN A 1 198 ? -17.899 2.693 2.258 1.00 97.81 198 ASN A N 1
ATOM 1557 C CA . ASN A 1 198 ? -18.908 1.822 2.865 1.00 97.81 198 ASN A CA 1
ATOM 1558 C C . ASN A 1 198 ? -19.463 0.807 1.844 1.00 97.81 198 ASN A C 1
ATOM 1560 O O . ASN A 1 198 ? -20.117 1.182 0.874 1.00 97.81 198 ASN A O 1
ATOM 1564 N N . VAL A 1 199 ? -19.258 -0.486 2.113 1.00 96.88 199 VAL A N 1
ATOM 1565 C CA . VAL A 1 199 ? -19.699 -1.617 1.276 1.00 96.88 199 VAL A CA 1
ATOM 1566 C C . VAL A 1 199 ? -21.216 -1.757 1.128 1.00 96.88 199 VAL A C 1
ATOM 1568 O O . VAL A 1 199 ? -21.658 -2.417 0.187 1.00 96.88 199 VAL A O 1
ATOM 1571 N N . GLU A 1 200 ? -21.999 -1.140 2.015 1.00 96.62 200 GLU A N 1
ATOM 1572 C CA . GLU A 1 200 ? -23.466 -1.079 1.942 1.00 96.62 200 GLU A CA 1
ATOM 1573 C C . GLU A 1 200 ? -23.956 -0.070 0.892 1.00 96.62 200 GLU A C 1
ATOM 1575 O O . GLU A 1 200 ? -25.113 -0.110 0.481 1.00 96.62 200 GLU A O 1
ATOM 1580 N N . LYS A 1 201 ? -23.083 0.844 0.446 1.00 96.00 201 LYS A N 1
ATOM 1581 C CA . LYS A 1 201 ? -23.402 1.898 -0.522 1.00 96.00 201 LYS A CA 1
ATOM 1582 C C . LYS A 1 201 ? -22.589 1.693 -1.794 1.00 96.00 201 LYS A C 1
ATOM 1584 O O . LYS A 1 201 ? -21.410 2.044 -1.855 1.00 96.00 201 LYS A O 1
ATOM 1589 N N . ARG A 1 202 ? -23.224 1.124 -2.820 1.00 95.94 202 ARG A N 1
ATOM 1590 C CA . ARG A 1 202 ? -22.585 0.806 -4.105 1.00 95.94 202 ARG A CA 1
ATOM 1591 C C . ARG A 1 202 ? -23.235 1.557 -5.259 1.00 95.94 202 ARG A C 1
ATOM 1593 O O . ARG A 1 202 ? -24.418 1.871 -5.211 1.00 95.94 202 ARG A O 1
ATOM 1600 N N . ASN A 1 203 ? -22.433 1.844 -6.276 1.00 93.56 203 ASN A N 1
ATOM 1601 C CA . ASN A 1 203 ? -22.900 2.317 -7.572 1.00 93.56 203 ASN A CA 1
ATOM 1602 C C . ASN A 1 203 ? -23.358 1.143 -8.457 1.00 93.56 203 ASN A C 1
ATOM 1604 O O . ASN A 1 203 ? -23.211 -0.022 -8.082 1.00 93.56 203 ASN A O 1
ATOM 1608 N N . ASP A 1 204 ? -23.837 1.456 -9.660 1.00 93.56 204 ASP A N 1
ATOM 1609 C CA . ASP A 1 204 ? -24.347 0.474 -10.630 1.00 93.56 204 ASP A CA 1
ATOM 1610 C C . ASP A 1 204 ? -23.290 -0.546 -11.091 1.00 93.56 204 ASP A C 1
ATOM 1612 O O . ASP A 1 204 ? -23.622 -1.668 -11.460 1.00 93.56 204 ASP A O 1
ATOM 1616 N N . ASN A 1 205 ? -22.000 -0.203 -10.990 1.00 89.62 205 ASN A N 1
ATOM 1617 C CA . ASN A 1 205 ? -20.886 -1.119 -11.268 1.00 89.62 205 ASN A CA 1
ATOM 1618 C C . ASN A 1 205 ? -20.553 -2.027 -10.067 1.00 89.62 205 ASN A C 1
ATOM 1620 O O . ASN A 1 205 ? -19.533 -2.718 -10.059 1.00 89.62 205 ASN A O 1
ATOM 1624 N N . GLY A 1 206 ? -21.364 -1.989 -9.007 1.00 94.44 206 GLY A N 1
ATOM 1625 C CA . GLY A 1 206 ? -21.157 -2.751 -7.782 1.00 94.44 206 GLY A CA 1
ATOM 1626 C C . GLY A 1 206 ? -19.965 -2.275 -6.949 1.00 94.44 206 GLY A C 1
ATOM 1627 O O . GLY A 1 206 ? -19.524 -3.010 -6.067 1.00 94.44 206 GLY A O 1
ATOM 1628 N N . GLN A 1 207 ? -19.432 -1.076 -7.192 1.00 97.06 207 GLN A N 1
ATOM 1629 C CA . GLN A 1 207 ? -18.299 -0.508 -6.456 1.00 97.06 207 GLN A CA 1
ATOM 1630 C C . GLN A 1 207 ? -18.777 0.490 -5.406 1.00 97.06 207 GLN A C 1
ATOM 1632 O O . GLN A 1 207 ? -19.765 1.190 -5.611 1.00 97.06 207 GLN A O 1
ATOM 1637 N N . THR A 1 208 ? -18.045 0.612 -4.302 1.00 98.25 208 THR A N 1
ATOM 1638 C CA . THR A 1 208 ? -18.215 1.753 -3.390 1.00 98.25 208 THR A CA 1
ATOM 1639 C C . THR A 1 208 ? -17.858 3.058 -4.109 1.00 98.25 208 THR A C 1
ATOM 1641 O O . THR A 1 208 ? -17.157 3.045 -5.127 1.00 98.25 208 THR A O 1
ATOM 1644 N N . LEU A 1 209 ? -18.308 4.204 -3.590 1.00 97.19 209 LEU A N 1
ATOM 1645 C CA . LEU A 1 209 ? -18.027 5.514 -4.196 1.00 97.19 209 LEU A CA 1
ATOM 1646 C C . LEU A 1 209 ? -16.516 5.770 -4.333 1.00 97.19 209 LEU A C 1
ATOM 1648 O O . LEU A 1 209 ? -16.041 6.216 -5.380 1.00 97.19 209 LEU A O 1
ATOM 1652 N N . SER A 1 210 ? -15.733 5.406 -3.314 1.00 97.50 210 SER A N 1
ATOM 1653 C CA . SER A 1 210 ? -14.270 5.474 -3.368 1.00 97.50 210 SER A CA 1
ATOM 1654 C C . SER A 1 210 ? -13.661 4.355 -4.226 1.00 97.50 210 SER A C 1
ATOM 1656 O O . SER A 1 210 ? -12.584 4.531 -4.801 1.00 97.50 210 SER A O 1
ATOM 1658 N N . GLY A 1 211 ? -14.347 3.217 -4.363 1.00 97.75 211 GLY A N 1
ATOM 1659 C CA . GLY A 1 211 ? -13.834 1.951 -4.889 1.00 97.75 211 GLY A CA 1
ATOM 1660 C C . GLY A 1 211 ? -13.089 1.102 -3.849 1.00 97.75 211 GLY A C 1
ATOM 1661 O O . GLY A 1 211 ? -12.717 -0.025 -4.154 1.00 97.75 211 GLY A O 1
ATOM 1662 N N . MET A 1 212 ? -12.864 1.623 -2.643 1.00 98.31 212 MET A N 1
ATOM 1663 C CA . MET A 1 212 ? -12.181 0.956 -1.528 1.00 98.31 212 MET A CA 1
ATOM 1664 C C . MET A 1 212 ? -13.202 0.422 -0.524 1.00 98.31 212 MET A C 1
ATOM 1666 O O . MET A 1 212 ? -14.338 0.896 -0.496 1.00 98.31 212 MET A O 1
ATOM 1670 N N . TYR A 1 213 ? -12.802 -0.512 0.337 1.00 98.62 213 TYR A N 1
ATOM 1671 C CA . TYR A 1 213 ? -13.619 -0.992 1.456 1.00 98.62 213 TYR A CA 1
ATOM 1672 C C . TYR A 1 213 ? -13.092 -0.448 2.783 1.00 98.62 213 TYR A C 1
ATOM 1674 O O . TYR A 1 213 ? -11.893 -0.524 3.064 1.00 98.62 213 TYR A O 1
ATOM 1682 N N . SER A 1 214 ? -13.977 0.131 3.594 1.00 98.12 214 SER A N 1
ATOM 1683 C CA . SER A 1 214 ? -13.623 0.690 4.898 1.00 98.12 214 SER A CA 1
ATOM 1684 C C . SER A 1 214 ? -13.449 -0.398 5.958 1.00 98.12 214 SER A C 1
ATOM 1686 O O . SER A 1 214 ? -14.291 -1.277 6.117 1.00 98.12 214 SER A O 1
ATOM 1688 N N . LEU A 1 215 ? -12.364 -0.305 6.731 1.00 97.50 215 LEU A N 1
ATOM 1689 C CA . LEU A 1 215 ? -12.131 -1.126 7.920 1.00 97.50 215 LEU A CA 1
ATOM 1690 C C . LEU A 1 215 ? -11.835 -0.223 9.115 1.00 97.50 215 LEU A C 1
ATOM 1692 O O . LEU A 1 215 ? -11.005 0.682 9.026 1.00 97.50 215 LEU A O 1
ATOM 1696 N N . PHE A 1 216 ? -12.471 -0.494 10.248 1.00 95.62 216 PHE A N 1
ATOM 1697 C CA . PHE A 1 216 ? -12.080 0.050 11.545 1.00 95.62 216 PHE A CA 1
ATOM 1698 C C . PHE A 1 216 ? -11.949 -1.104 12.532 1.00 95.62 216 PHE A C 1
ATOM 1700 O O . PHE A 1 216 ? -12.870 -1.903 12.684 1.00 95.62 216 PHE A O 1
ATOM 1707 N N . ILE A 1 217 ? -10.787 -1.201 13.173 1.00 92.50 217 ILE A N 1
ATOM 1708 C CA . ILE A 1 217 ? -10.558 -2.130 14.278 1.00 92.50 217 ILE A CA 1
ATOM 1709 C C . ILE A 1 217 ? -10.376 -1.260 15.524 1.00 92.50 217 ILE A C 1
ATOM 1711 O O . ILE A 1 217 ? -9.420 -0.477 15.559 1.00 92.50 217 ILE A O 1
ATOM 1715 N N . PRO A 1 218 ? -11.279 -1.357 16.512 1.00 89.44 218 PRO A N 1
ATOM 1716 C CA . PRO A 1 218 ? -11.211 -0.519 17.697 1.00 89.44 218 PRO A CA 1
ATOM 1717 C C . PRO A 1 218 ? -9.997 -0.878 18.571 1.00 89.44 218 PRO A C 1
ATOM 1719 O O . PRO A 1 218 ? -9.400 -1.951 18.436 1.00 89.44 218 PRO A O 1
ATOM 1722 N N . MET A 1 219 ? -9.573 0.062 19.420 1.00 88.00 219 MET A N 1
ATOM 1723 C CA . MET A 1 219 ? -8.304 -0.027 20.159 1.00 88.00 219 MET A CA 1
ATOM 1724 C C . MET A 1 219 ? -8.256 -1.222 21.104 1.00 88.00 219 MET A C 1
ATOM 1726 O O . MET A 1 219 ? -7.213 -1.852 21.243 1.00 88.00 219 MET A O 1
ATOM 1730 N N . GLU A 1 220 ? -9.397 -1.552 21.682 1.00 87.69 220 GLU A N 1
ATOM 1731 C CA . GLU A 1 220 ? -9.641 -2.623 22.633 1.00 87.69 220 GLU A CA 1
ATOM 1732 C C . GLU A 1 220 ? -9.216 -3.990 22.079 1.00 87.69 220 GLU A C 1
ATOM 1734 O O . GLU A 1 220 ? -8.846 -4.874 22.839 1.00 87.69 220 GLU A O 1
ATOM 1739 N N . TYR A 1 221 ? -9.188 -4.160 20.752 1.00 87.38 221 TYR A N 1
ATOM 1740 C CA . TYR A 1 221 ? -8.731 -5.398 20.114 1.00 87.38 221 TYR A CA 1
ATOM 1741 C C . TYR A 1 221 ? -7.207 -5.568 20.106 1.00 87.38 221 TYR A C 1
ATOM 1743 O O . TYR A 1 221 ? -6.725 -6.654 19.802 1.00 87.38 221 TYR A O 1
ATOM 1751 N N . ASN A 1 222 ? -6.445 -4.498 20.345 1.00 82.50 222 ASN A N 1
ATOM 1752 C CA . ASN A 1 222 ? -4.979 -4.497 20.300 1.00 82.50 222 ASN A CA 1
ATOM 1753 C C . ASN A 1 222 ? -4.394 -3.587 21.393 1.00 82.50 222 ASN A C 1
ATOM 1755 O O . ASN A 1 222 ? -3.402 -2.888 21.169 1.00 82.50 222 ASN A O 1
ATOM 1759 N N . MET A 1 223 ? -5.051 -3.525 22.551 1.00 85.69 223 MET A N 1
ATOM 1760 C CA . MET A 1 223 ? -4.602 -2.693 23.656 1.00 85.69 223 MET A CA 1
ATOM 1761 C C . MET A 1 223 ? -3.509 -3.429 24.431 1.00 85.69 223 MET A C 1
ATOM 1763 O O . MET A 1 223 ? -3.764 -4.463 25.040 1.00 85.69 223 MET A O 1
ATOM 1767 N N . GLU A 1 224 ? -2.287 -2.897 24.393 1.00 83.06 224 GLU A N 1
ATOM 1768 C CA . GLU A 1 224 ? -1.142 -3.448 25.128 1.00 83.06 224 GLU A CA 1
ATOM 1769 C C . GLU A 1 224 ? -1.484 -3.634 26.616 1.00 83.06 224 GLU A C 1
ATOM 1771 O O . GLU A 1 224 ? -2.069 -2.738 27.229 1.00 83.06 224 GLU A O 1
ATOM 1776 N N . GLY A 1 225 ? -1.135 -4.793 27.180 1.00 86.50 225 GLY A N 1
ATOM 1777 C CA . GLY A 1 225 ? -1.502 -5.184 28.548 1.00 86.50 225 GLY A CA 1
ATOM 1778 C C . GLY A 1 225 ? -2.904 -5.793 28.698 1.00 86.50 225 GLY A C 1
ATOM 1779 O O . GLY A 1 225 ? -3.238 -6.275 29.772 1.00 86.50 225 GLY A O 1
ATOM 1780 N N . PHE A 1 226 ? -3.715 -5.819 27.635 1.00 89.25 226 PHE A N 1
ATOM 1781 C CA . PHE A 1 226 ? -5.059 -6.417 27.617 1.00 89.25 226 PHE A CA 1
ATOM 1782 C C . PHE A 1 226 ? -5.186 -7.467 26.505 1.00 89.25 226 PHE A C 1
ATOM 1784 O O . PHE A 1 226 ? -6.223 -7.583 25.852 1.00 89.25 226 PHE A O 1
ATOM 1791 N N . ILE A 1 227 ? -4.110 -8.216 26.260 1.00 90.00 227 ILE A N 1
ATOM 1792 C CA . ILE A 1 227 ? -4.037 -9.275 25.249 1.00 90.00 227 ILE A CA 1
ATOM 1793 C C . ILE A 1 227 ? -3.499 -10.532 25.925 1.00 90.00 227 ILE A C 1
ATOM 1795 O O . ILE A 1 227 ? -2.436 -10.488 26.542 1.00 90.00 227 ILE A O 1
ATOM 1799 N N . ASP A 1 228 ? -4.220 -11.643 25.794 1.00 91.12 228 ASP A N 1
ATOM 1800 C CA . ASP A 1 228 ? -3.789 -12.932 26.326 1.00 91.12 228 ASP A CA 1
ATOM 1801 C C . ASP A 1 228 ? -2.588 -13.510 25.553 1.00 91.12 228 ASP A C 1
ATOM 1803 O O . ASP A 1 228 ? -2.226 -13.065 24.461 1.00 91.12 228 ASP A O 1
ATOM 1807 N N . ARG A 1 229 ? -1.981 -14.569 26.091 1.00 91.00 229 ARG A N 1
ATOM 1808 C CA . ARG A 1 229 ? -0.841 -15.269 25.478 1.00 91.00 229 ARG A CA 1
ATOM 1809 C C . ARG A 1 229 ? -1.091 -15.823 24.066 1.00 91.00 229 ARG A C 1
ATOM 1811 O O . ARG A 1 229 ? -0.141 -16.243 23.409 1.00 91.00 229 ARG A O 1
ATOM 1818 N N . PHE A 1 230 ? -2.343 -15.891 23.619 1.00 89.38 230 PHE A N 1
ATOM 1819 C CA . PHE A 1 230 ? -2.743 -16.373 22.296 1.00 89.38 230 PHE A CA 1
ATOM 1820 C C . PHE A 1 230 ? -3.053 -15.225 21.325 1.00 89.38 230 PHE A C 1
ATOM 1822 O O . PHE A 1 230 ? -3.367 -15.474 20.159 1.00 89.38 230 PHE A O 1
ATOM 1829 N N . GLY A 1 231 ? -2.938 -13.973 21.772 1.00 86.62 231 GLY A N 1
ATOM 1830 C CA . GLY A 1 231 ? -3.217 -12.795 20.963 1.00 86.62 231 GLY A CA 1
ATOM 1831 C C . GLY A 1 231 ? -4.693 -12.391 20.938 1.00 86.62 231 GLY A C 1
ATOM 1832 O O . GLY A 1 231 ? -5.081 -11.632 20.046 1.00 86.62 231 GLY A O 1
ATOM 1833 N N . HIS A 1 232 ? -5.525 -12.891 21.859 1.00 88.81 232 HIS A N 1
ATOM 1834 C CA . HIS A 1 232 ? -6.917 -12.464 21.985 1.00 88.81 232 HIS A CA 1
ATOM 1835 C C . HIS A 1 232 ? -7.052 -11.284 22.953 1.00 88.81 232 HIS A C 1
ATOM 1837 O O . HIS A 1 232 ? -6.436 -11.289 24.019 1.00 88.81 232 HIS A O 1
ATOM 1843 N N . PRO A 1 233 ? -7.878 -10.281 22.617 1.00 90.44 233 PRO A N 1
ATOM 1844 C CA . PRO A 1 233 ? -8.154 -9.176 23.521 1.00 90.44 233 PRO A CA 1
ATOM 1845 C C . PRO A 1 233 ? -8.963 -9.629 24.742 1.00 90.44 233 PRO A C 1
ATOM 1847 O O . PRO A 1 233 ? -9.933 -10.381 24.626 1.00 90.44 233 PRO A O 1
ATOM 1850 N N . VAL A 1 234 ? -8.596 -9.111 25.910 1.00 90.88 234 VAL A N 1
ATOM 1851 C CA . VAL A 1 234 ? -9.287 -9.319 27.186 1.00 90.88 234 VAL A CA 1
ATOM 1852 C C . VAL A 1 234 ? -10.183 -8.107 27.453 1.00 90.88 234 VAL A C 1
ATOM 1854 O O . VAL A 1 234 ? -9.772 -7.129 28.073 1.00 90.88 234 VAL A O 1
ATOM 1857 N N . PHE A 1 235 ? -11.420 -8.148 26.947 1.00 90.56 235 PHE A N 1
ATOM 1858 C CA . PHE A 1 235 ? -12.359 -7.015 27.027 1.00 90.56 235 PHE A CA 1
ATOM 1859 C C . PHE A 1 235 ? -12.955 -6.783 28.417 1.00 90.56 235 PHE A C 1
ATOM 1861 O O . PHE A 1 235 ? -13.329 -5.664 28.767 1.00 90.56 235 PHE A O 1
ATOM 1868 N N . HIS A 1 236 ? -13.091 -7.851 29.195 1.00 90.50 236 HIS A N 1
ATOM 1869 C CA . HIS A 1 236 ? -13.726 -7.827 30.503 1.00 90.50 236 HIS A CA 1
ATOM 1870 C C . HIS A 1 236 ? -12.769 -8.381 31.541 1.00 90.50 236 HIS A C 1
ATOM 1872 O O . HIS A 1 236 ? -11.954 -9.249 31.233 1.00 90.50 236 HIS A O 1
ATOM 1878 N N . LYS A 1 237 ? -12.891 -7.892 32.778 1.00 90.69 237 LYS A N 1
ATOM 1879 C CA . LYS A 1 237 ? -12.096 -8.394 33.894 1.00 90.69 237 LYS A CA 1
ATOM 1880 C C . LYS A 1 237 ? -12.370 -9.896 34.064 1.00 90.69 237 LYS A C 1
ATOM 1882 O O . LYS A 1 237 ? -13.511 -10.252 34.367 1.00 90.69 237 LYS A O 1
ATOM 1887 N N . PRO A 1 238 ? -11.368 -10.766 33.869 1.00 89.88 238 PRO A N 1
ATOM 1888 C CA . PRO A 1 238 ? -11.557 -12.192 34.056 1.00 89.88 238 PRO A CA 1
ATOM 1889 C C . PRO A 1 238 ? -11.673 -12.511 35.559 1.00 89.88 238 PRO A C 1
ATOM 1891 O O . PRO A 1 238 ? -11.156 -11.754 36.387 1.00 89.88 238 PRO A O 1
ATOM 1894 N N . PRO A 1 239 ? -12.355 -13.608 35.936 1.00 92.81 239 PRO A N 1
ATOM 1895 C CA . PRO A 1 239 ? -12.434 -14.042 37.332 1.00 92.81 239 PRO A CA 1
ATOM 1896 C C . PRO A 1 239 ? -11.061 -14.442 37.888 1.00 92.81 239 PRO A C 1
ATOM 1898 O O . PRO A 1 239 ? -10.776 -14.177 39.050 1.00 92.81 239 PRO A O 1
ATOM 1901 N N . GLU A 1 240 ? -10.202 -15.003 37.036 1.00 91.94 240 GLU A N 1
ATOM 1902 C CA . GLU A 1 240 ? -8.822 -15.369 37.350 1.00 91.94 240 GLU A CA 1
ATOM 1903 C C . GLU A 1 240 ? -7.849 -14.600 36.446 1.00 91.94 240 GLU A C 1
ATOM 1905 O O . GLU A 1 240 ? -8.188 -14.340 35.287 1.00 91.94 240 GLU A O 1
ATOM 1910 N N . PRO A 1 241 ? -6.639 -14.249 36.923 1.00 90.25 241 PRO A N 1
ATOM 1911 C CA . PRO A 1 241 ? -5.645 -13.558 36.105 1.00 90.25 241 PRO A CA 1
ATOM 1912 C C . PRO A 1 241 ? -5.310 -14.331 34.823 1.00 90.25 241 PRO A C 1
ATOM 1914 O O . PRO A 1 241 ? -5.059 -15.540 34.857 1.00 90.25 241 PRO A O 1
ATOM 1917 N N . VAL A 1 242 ? -5.276 -13.623 33.694 1.00 91.25 242 VAL A N 1
ATOM 1918 C CA . VAL A 1 242 ? -4.977 -14.191 32.374 1.00 91.25 242 VAL A CA 1
ATOM 1919 C C . VAL A 1 242 ? -3.543 -13.847 32.014 1.00 91.25 242 VAL A C 1
ATOM 1921 O O . VAL A 1 242 ? -3.143 -12.693 32.072 1.00 91.25 242 VAL A O 1
ATOM 1924 N N . LEU A 1 243 ? -2.771 -14.854 31.610 1.00 92.75 243 LEU A N 1
ATOM 1925 C CA . LEU A 1 243 ? -1.390 -14.643 31.195 1.00 92.75 243 LEU A CA 1
ATOM 1926 C C . LEU A 1 243 ? -1.340 -13.842 29.886 1.00 92.75 243 LEU A C 1
ATOM 1928 O O . LEU A 1 243 ? -1.915 -14.273 28.882 1.00 92.75 243 LEU A O 1
ATOM 1932 N N . GLY A 1 244 ? -0.626 -12.722 29.898 1.00 91.06 244 GLY A N 1
ATOM 1933 C CA . GLY A 1 244 ? -0.358 -11.870 28.751 1.00 91.06 244 GLY A CA 1
ATOM 1934 C C . GLY A 1 244 ? 0.743 -12.397 27.829 1.00 91.06 244 GLY A C 1
ATOM 1935 O O . GLY A 1 244 ? 1.434 -13.379 28.118 1.00 91.06 244 GLY A O 1
ATOM 1936 N N . VAL A 1 245 ? 0.916 -11.720 26.691 1.00 86.38 245 VAL A N 1
ATOM 1937 C CA . VAL A 1 245 ? 1.948 -12.027 25.676 1.00 86.38 245 VAL A CA 1
ATOM 1938 C C . VAL A 1 245 ? 3.387 -11.852 26.177 1.00 86.38 245 VAL A C 1
ATOM 1940 O O . VAL A 1 245 ? 4.316 -12.426 25.614 1.00 86.38 245 VAL A O 1
ATOM 1943 N N . ASP A 1 246 ? 3.573 -11.081 27.242 1.00 87.81 246 ASP A N 1
ATOM 1944 C CA . ASP A 1 246 ? 4.837 -10.826 27.933 1.00 87.81 246 ASP A CA 1
ATOM 1945 C C . ASP A 1 246 ? 5.100 -11.811 29.090 1.00 87.81 246 ASP A C 1
ATOM 1947 O O . ASP A 1 246 ? 6.076 -11.663 29.826 1.00 87.81 246 ASP A O 1
ATOM 1951 N N . ASN A 1 247 ? 4.254 -12.840 29.231 1.00 84.88 247 ASN A N 1
ATOM 1952 C CA . ASN A 1 247 ? 4.231 -13.791 30.344 1.00 84.88 247 ASN A CA 1
ATOM 1953 C C . ASN A 1 247 ? 3.945 -13.156 31.718 1.00 84.88 247 ASN A C 1
ATOM 1955 O O . ASN A 1 247 ? 4.266 -13.763 32.744 1.00 84.88 247 ASN A O 1
ATOM 1959 N N . GLN A 1 248 ? 3.328 -11.972 31.760 1.00 86.50 248 GLN A N 1
ATOM 1960 C CA . GLN A 1 248 ? 2.818 -11.370 32.995 1.00 86.50 248 GLN A CA 1
ATOM 1961 C C . GLN A 1 248 ? 1.332 -11.709 33.196 1.00 86.50 248 GLN A C 1
ATOM 1963 O O . GLN A 1 248 ? 0.662 -12.131 32.258 1.00 86.50 248 GLN A O 1
ATOM 1968 N N . LYS A 1 249 ? 0.840 -11.625 34.437 1.00 82.94 249 LYS A N 1
ATOM 1969 C CA . LYS A 1 249 ? -0.555 -11.923 34.817 1.00 82.94 249 LYS A CA 1
ATOM 1970 C C . LYS A 1 249 ? -1.378 -10.654 34.986 1.00 82.94 249 LYS A C 1
ATOM 1972 O O . LYS A 1 249 ? -0.781 -9.645 35.419 1.00 82.94 249 LYS A O 1
#

Foldseek 3Di:
DVVVVVQVVQVPDFLFQGELEQEDPPPCQLQVLLLVQLVCQLPAALAEEEEAELWQVVSLCSCQVHNLVVQLPDDPVSRACWEDDSRDRFKTFFAHYDDDDDPVCVPVPDDDPRGTRRYMYGYDGQALQPQAPAQHQEYEYYQQQQHAPPGHNVSNLVRVVVSQDDDSTGRHHYHHYHYQDDCNRSNVVSVVLQVQQDQVDADPSSARNSSHHYDYDDCQQPPPPQAACVSGGNNDDDPDDGQHVVRDD

Organism: NCBI:txid412755

InterPro domains:
  IPR027417 P-loop containing nucleoside triphosphate hydrolase [G3DSA:3.40.50.300] (5-203)

Secondary structure (DSSP, 8-state):
-HHHHHHHHHHH-TT--EEEEEPPTTS-HHHHHHHHHHHHHTT-SS-EEEEE-SSHHHHHHHIIIIIHHHHHTS-GGG----BS-SS-SSEEEESPPP----TTTTT---S-------EEEEE--S-TTTTTT---SEEEEESGGG--TT--HHHHHHHHHHHTEETTEE--EEEEEE----GGGTHHHHHHHHHTT-TTSB-TTS-BSSSEEEEE--GGGG-TTSBBTTS-B--S--SSPPPBTTS--

pLDDT: mean 91.97, std 9.57, range [49.94, 98.75]

Sequence (249 aa):
RIFFIFWEACKADERCFGISYLKIRRSGFSFMGSSECVNTGTLAKDSRVGVLSKTGADAKKMFTDKVVPIANRLPFFFKPVQDGMDKPKTELAFRVPASKITKKNMHEVGNDEMMGLDTTIDWKNTDDNSYDGEKLLLLVHDESGKWIKPNNILNNWRVTKTCLRLGSRIIGKCMMGSTSNALNKGGSNFKKLYEDSNVEKRNDNGQTLSGMYSLFIPMEYNMEGFIDRFGHPVFHKPPEPVLGVDNQK